Protein AF-A0A060WQ14-F1 (afdb_monomer_lite)

Sequence (185 aa):
MSLADDVEWPWSPVETKALISVWSDEQNILKMEQTCRNKHVYREISERLNDLGVKRTWKQCQNKMKALKWRYRQTRRDPSSSDRTTFPLFSELDEFLAAMPDLTESKETGDEEDGRPLPLSSLRLLVPPLRLVSAALWQVVQRRDTMDYGLVEEFVTTVLEITPDLMSYREKAQLVMGLQAQVRN

pLDDT: mean 75.07, std 16.21, range [31.7, 95.94]

Radius of gyration: 24.18 Å; chains: 1; bounding box: 49×44×69 Å

Organism: Oncorhynchus mykiss (NCBI:txid8022)

InterPro domains:
  IPR029400 TERF1-interacting nuclear factor 2, N-terminal domain [PF14973] (138-183)
  IPR039098 TERF1-interacting nuclear factor 2 [PTHR15512] (113-183)
  IPR044822 Myb/SANT-like DNA-binding domain 4 [PF13837] (9-95)

Foldseek 3Di:
DDDPPPPPDDQDPVLLVLLLVLCLPPVLVVCVVVDPDCLVSLQVSQVSSVVVVNNDHSVRSVVSVVVVLVLLVVCVVDVPDPVVVVCPCNVSCCVRVVPDDDPPPPVDDDDDDDDSDDPVVVVVVVVVVVVVLVVVVVVCVVVLVLCCLVVVLVVLVVVCVVPVPPDDPVVSVVVNVVSVVSNVD

Secondary structure (DSSP, 8-state):
----S---PPPPHHHHHHHHHHHT-HHHHHHHHH-S-THHHHHHHHHHHHHTT----HHHHHHHHHHHHHHHHHHHH-TTSTTGGG-TTHHHHHHHHTTS----------------PPPHHHHHHHHHHHHHHHHHHHHHHHHT-GGGHHHHHHHHHHHHHH-TTSS-HHHHHHHHHHHHHHHT-

Structure (mmCIF, N/CA/C/O backbone):
data_AF-A0A060WQ14-F1
#
_entry.id   AF-A0A060WQ14-F1
#
loop_
_atom_site.group_PDB
_atom_site.id
_atom_site.type_symbol
_atom_site.label_atom_id
_atom_site.label_alt_id
_atom_site.label_comp_id
_atom_site.label_asym_id
_atom_site.label_entity_id
_atom_site.label_seq_id
_atom_site.pdbx_PDB_ins_code
_atom_site.Cartn_x
_atom_site.Cartn_y
_atom_site.Cartn_z
_atom_site.occupancy
_atom_site.B_iso_or_equiv
_atom_site.auth_seq_id
_atom_site.auth_comp_id
_atom_site.auth_asym_id
_atom_site.auth_atom_id
_atom_site.pdbx_PDB_model_num
ATOM 1 N N . MET A 1 1 ? -5.133 24.412 6.969 1.00 31.70 1 MET A N 1
ATOM 2 C CA . MET A 1 1 ? -5.477 24.193 8.388 1.00 31.70 1 MET A CA 1
ATOM 3 C C . MET A 1 1 ? -5.569 22.681 8.598 1.00 31.70 1 MET A C 1
ATOM 5 O O . MET A 1 1 ? -6.646 22.128 8.455 1.00 31.70 1 MET A O 1
ATOM 9 N N . SER A 1 2 ? -4.429 22.004 8.795 1.00 43.41 2 SER A N 1
ATOM 10 C CA . SER A 1 2 ? -4.356 20.569 9.129 1.00 43.41 2 SER A CA 1
ATOM 11 C C . SER A 1 2 ? -3.501 20.445 10.385 1.00 43.41 2 SER A C 1
ATOM 13 O O . SER A 1 2 ? -2.308 20.719 10.343 1.00 43.41 2 SER A O 1
ATOM 15 N N . LEU A 1 3 ? -4.147 20.163 11.513 1.00 40.28 3 LEU A N 1
ATOM 16 C CA . LEU A 1 3 ? -3.540 20.013 12.841 1.00 40.28 3 LEU A CA 1
ATOM 17 C C . LEU A 1 3 ? -4.169 18.795 13.538 1.00 40.28 3 LEU A C 1
ATOM 19 O O . LEU A 1 3 ? -4.542 18.849 14.705 1.00 40.28 3 LEU A O 1
ATOM 23 N N . ALA A 1 4 ? -4.363 17.708 12.790 1.00 41.38 4 ALA A N 1
ATOM 24 C CA . ALA A 1 4 ? -4.978 16.487 13.311 1.00 41.38 4 ALA A CA 1
ATOM 25 C C . ALA A 1 4 ? -4.190 15.209 12.976 1.00 41.38 4 ALA A C 1
ATOM 27 O O . ALA A 1 4 ? -4.732 14.118 13.123 1.00 41.38 4 ALA A O 1
ATOM 28 N N . ASP A 1 5 ? -2.927 15.324 12.553 1.00 44.31 5 ASP A N 1
ATOM 29 C CA . ASP A 1 5 ? -2.125 14.163 12.136 1.00 44.31 5 ASP A CA 1
ATOM 30 C C . ASP A 1 5 ? -1.326 13.487 13.272 1.00 44.31 5 ASP A C 1
ATOM 32 O O . ASP A 1 5 ? -0.762 12.422 13.047 1.00 44.31 5 ASP A O 1
ATOM 36 N N . ASP A 1 6 ? -1.347 14.011 14.506 1.00 42.84 6 ASP A N 1
ATOM 37 C CA . ASP A 1 6 ? -0.524 13.497 15.626 1.00 42.84 6 ASP A CA 1
ATOM 38 C C . ASP A 1 6 ? -1.306 13.124 16.901 1.00 42.84 6 ASP A C 1
ATOM 40 O O . ASP A 1 6 ? -0.742 13.012 17.989 1.00 42.84 6 ASP A O 1
ATOM 44 N N . VAL A 1 7 ? -2.621 12.890 16.809 1.00 46.38 7 VAL A N 1
ATOM 45 C CA . VAL A 1 7 ? -3.336 12.219 17.908 1.00 46.38 7 VAL A CA 1
ATOM 46 C C . VAL A 1 7 ? -3.328 10.721 17.632 1.00 46.38 7 VAL A C 1
ATOM 48 O O . VAL A 1 7 ? -4.141 10.202 16.864 1.00 46.38 7 VAL A O 1
ATOM 51 N N . GLU A 1 8 ? -2.390 10.015 18.262 1.00 50.44 8 GLU A N 1
ATOM 52 C CA . GLU A 1 8 ? -2.306 8.554 18.279 1.00 50.44 8 GLU A CA 1
ATOM 53 C C . GLU A 1 8 ? -3.491 7.981 19.084 1.00 50.44 8 GLU A C 1
ATOM 55 O O . GLU A 1 8 ? -3.375 7.557 20.231 1.00 50.44 8 GLU A O 1
ATOM 60 N N . TRP A 1 9 ? -4.696 8.051 18.507 1.00 61.50 9 TRP A N 1
ATOM 61 C CA . TRP A 1 9 ? -5.916 7.599 19.170 1.00 61.50 9 TRP A CA 1
ATOM 62 C C . TRP A 1 9 ? -5.888 6.072 19.311 1.00 61.50 9 TRP A C 1
ATOM 64 O O . TRP A 1 9 ? -5.747 5.380 18.289 1.00 61.50 9 TRP A O 1
ATOM 74 N N . PRO A 1 10 ? -6.053 5.514 20.525 1.00 82.81 10 PRO A N 1
ATOM 75 C CA . PRO A 1 10 ? -5.997 4.075 20.737 1.00 82.81 10 PRO A CA 1
ATOM 76 C C . PRO A 1 10 ? -7.090 3.374 19.924 1.00 82.81 10 PRO A C 1
ATOM 78 O O . PRO A 1 10 ? -8.214 3.858 19.802 1.00 82.81 10 PRO A O 1
ATOM 81 N N . TRP A 1 11 ? -6.745 2.241 19.315 1.00 87.00 11 TRP A N 1
ATOM 82 C CA . TRP A 1 11 ? -7.698 1.421 18.568 1.00 87.00 11 TRP A CA 1
ATOM 83 C C . TRP A 1 11 ? -8.623 0.696 19.537 1.00 87.00 11 TRP A C 1
ATOM 85 O O . TRP A 1 11 ? -8.162 -0.134 20.325 1.00 87.00 11 TRP A O 1
ATOM 95 N N . SER A 1 12 ? -9.921 0.957 19.444 1.00 89.44 12 SER A N 1
ATOM 96 C CA . SER A 1 12 ? -10.920 0.198 20.189 1.00 89.44 12 SER A CA 1
ATOM 97 C C . SER A 1 12 ? -11.024 -1.249 19.671 1.00 89.44 12 SER A C 1
ATOM 99 O O . SER A 1 12 ? -10.626 -1.545 18.534 1.00 89.44 12 SER A O 1
ATOM 101 N N . PRO A 1 13 ? -11.577 -2.181 20.469 1.00 86.56 13 PRO A N 1
ATOM 102 C CA . PRO A 1 13 ? -11.832 -3.547 20.013 1.00 86.56 13 PRO A CA 1
ATOM 103 C C . PRO A 1 13 ? -12.754 -3.599 18.790 1.00 86.56 13 PRO A C 1
ATOM 105 O O . PRO A 1 13 ? -12.516 -4.392 17.885 1.00 86.56 13 PRO A O 1
ATOM 108 N N . VAL A 1 14 ? -13.757 -2.714 18.732 1.00 89.31 14 VAL A N 1
ATOM 109 C CA . VAL A 1 14 ? -14.710 -2.621 17.614 1.00 89.31 14 VAL A CA 1
ATOM 110 C C . VAL A 1 14 ? -14.005 -2.169 16.335 1.00 89.31 14 VAL A C 1
ATOM 112 O O . VAL A 1 14 ? -14.140 -2.820 15.304 1.00 89.31 14 VAL A O 1
ATOM 115 N N . GLU A 1 15 ? -13.182 -1.118 16.407 1.00 92.00 15 GLU A N 1
ATOM 116 C CA . GLU A 1 15 ? -12.380 -0.668 15.259 1.00 92.00 15 GLU A CA 1
ATOM 117 C C . GLU A 1 15 ? -11.370 -1.732 14.818 1.00 92.00 15 GLU A C 1
ATOM 119 O O . GLU A 1 15 ? -11.163 -1.942 13.626 1.00 92.00 15 GLU A O 1
ATOM 124 N N . THR A 1 16 ? -10.735 -2.419 15.774 1.00 92.00 16 THR A N 1
ATOM 125 C CA . THR A 1 16 ? -9.762 -3.474 15.461 1.00 92.00 16 THR A CA 1
ATOM 126 C C . THR A 1 16 ? -10.446 -4.650 14.768 1.00 92.00 16 THR A C 1
ATOM 128 O O . THR A 1 16 ? -9.904 -5.174 13.800 1.00 92.00 16 THR A O 1
ATOM 131 N N . LYS A 1 17 ? -11.647 -5.032 15.210 1.00 90.75 17 LYS A N 1
ATOM 132 C CA . LYS A 1 17 ? -12.441 -6.082 14.569 1.00 90.75 17 LYS A CA 1
ATOM 133 C C . LYS A 1 17 ? -12.892 -5.683 13.163 1.00 90.75 17 LYS A C 1
ATOM 135 O O . LYS A 1 17 ? -12.779 -6.486 12.244 1.00 90.75 17 LYS A O 1
ATOM 140 N N . ALA A 1 18 ? -13.327 -4.437 12.973 1.00 93.88 18 ALA A N 1
ATOM 141 C CA . ALA A 1 18 ? -13.650 -3.914 11.646 1.00 93.88 18 ALA A CA 1
ATOM 142 C C . ALA A 1 18 ? -12.430 -3.964 10.710 1.00 93.88 18 ALA A C 1
ATOM 144 O O . ALA A 1 18 ? -12.543 -4.424 9.576 1.00 93.88 18 ALA A O 1
ATOM 145 N N . LEU A 1 19 ? -11.245 -3.569 11.197 1.00 94.38 19 LEU A N 1
ATOM 146 C CA . LEU A 1 19 ? -10.001 -3.662 10.427 1.00 94.38 19 LEU A CA 1
ATOM 147 C C . LEU A 1 19 ? -9.681 -5.105 10.039 1.00 94.38 19 LEU A C 1
ATOM 149 O O . LEU A 1 19 ? -9.316 -5.340 8.893 1.00 94.38 19 LEU A O 1
ATOM 153 N N . ILE A 1 20 ? -9.806 -6.053 10.971 1.00 92.50 20 ILE A N 1
ATOM 154 C CA . ILE A 1 20 ? -9.555 -7.471 10.689 1.00 92.50 20 ILE A CA 1
ATOM 155 C C . ILE A 1 20 ? -10.533 -7.980 9.636 1.00 92.50 20 ILE A C 1
ATOM 157 O O . ILE A 1 20 ? -10.083 -8.575 8.671 1.00 92.50 20 ILE A O 1
ATOM 161 N N . SER A 1 21 ? -11.824 -7.666 9.759 1.00 92.38 21 SER A N 1
ATOM 162 C CA . SER A 1 21 ? -12.845 -8.087 8.795 1.00 92.38 21 SER A CA 1
ATOM 163 C C . SER A 1 21 ? -12.603 -7.548 7.383 1.00 92.38 21 SER A C 1
ATOM 165 O O . SER A 1 21 ? -12.824 -8.269 6.416 1.00 92.38 21 SER A O 1
ATOM 167 N N . VAL A 1 22 ? -12.170 -6.289 7.243 1.00 94.38 22 VAL A N 1
ATOM 168 C CA . VAL A 1 22 ? -11.830 -5.716 5.928 1.00 94.38 22 VAL A CA 1
ATOM 169 C C . VAL A 1 22 ? -10.526 -6.316 5.407 1.00 94.38 22 VAL A C 1
ATOM 171 O O . VAL A 1 22 ? -10.396 -6.600 4.220 1.00 94.38 22 VAL A O 1
ATOM 174 N N . TRP A 1 23 ? -9.543 -6.512 6.282 1.00 91.81 23 TRP A N 1
ATOM 175 C CA . TRP A 1 23 ? -8.251 -7.077 5.915 1.00 91.81 23 TRP A CA 1
ATOM 176 C C . TRP A 1 23 ? -8.348 -8.549 5.493 1.00 91.81 23 TRP A C 1
ATOM 178 O O . TRP A 1 23 ? -7.682 -8.939 4.538 1.00 91.81 23 TRP A O 1
ATOM 188 N N . SER A 1 24 ? -9.188 -9.345 6.153 1.00 88.38 24 SER A N 1
ATOM 189 C CA . SER A 1 24 ? -9.391 -10.764 5.854 1.00 88.38 24 SER A CA 1
ATOM 190 C C . SER A 1 24 ? -10.163 -11.017 4.553 1.00 88.38 24 SER A C 1
ATOM 192 O O . SER A 1 24 ? -10.366 -12.171 4.193 1.00 88.38 24 SER A O 1
ATOM 194 N N . ASP A 1 25 ? -10.615 -9.970 3.853 1.00 88.44 25 ASP A N 1
ATOM 195 C CA . ASP A 1 25 ? -11.200 -10.090 2.515 1.00 88.44 25 ASP A CA 1
ATOM 196 C C . ASP A 1 25 ? -10.163 -10.676 1.542 1.00 88.44 25 ASP A C 1
ATOM 198 O O . ASP A 1 25 ? -9.060 -10.139 1.386 1.00 88.44 25 ASP A O 1
ATOM 202 N N . GLU A 1 26 ? -10.530 -11.765 0.865 1.00 79.75 26 GLU A N 1
ATOM 203 C CA . GLU A 1 26 ? -9.687 -12.484 -0.092 1.00 79.75 26 GLU A CA 1
ATOM 204 C C . GLU A 1 26 ? -9.112 -11.552 -1.167 1.00 79.75 26 GLU A C 1
ATOM 206 O O . GLU A 1 26 ? -7.944 -11.673 -1.528 1.00 79.75 26 GLU A O 1
ATOM 211 N N . GLN A 1 27 ? -9.873 -10.549 -1.619 1.00 81.56 27 GLN A N 1
ATOM 212 C CA . GLN A 1 27 ? -9.385 -9.572 -2.594 1.00 81.56 27 GLN A CA 1
ATOM 213 C C . GLN A 1 27 ? -8.245 -8.722 -2.032 1.00 81.56 27 GLN A C 1
ATOM 215 O O . GLN A 1 27 ? -7.292 -8.412 -2.745 1.00 81.56 27 GLN A O 1
ATOM 220 N N . ASN A 1 28 ? -8.313 -8.352 -0.753 1.00 83.94 28 ASN A N 1
ATOM 221 C CA . ASN A 1 28 ? -7.249 -7.595 -0.103 1.00 83.94 28 ASN A CA 1
ATOM 222 C C . ASN A 1 28 ? -6.023 -8.477 0.135 1.00 83.94 28 ASN A C 1
ATOM 224 O O . ASN A 1 28 ? -4.910 -8.031 -0.136 1.00 83.94 28 ASN A O 1
ATOM 228 N N . ILE A 1 29 ? -6.211 -9.727 0.568 1.00 80.81 29 ILE A N 1
ATOM 229 C CA . ILE A 1 29 ? -5.117 -10.693 0.741 1.00 80.81 29 ILE A CA 1
ATOM 230 C C . ILE A 1 29 ? -4.408 -10.937 -0.599 1.00 80.81 29 ILE A C 1
ATOM 232 O O . ILE A 1 29 ? -3.208 -10.678 -0.699 1.00 80.81 29 ILE A O 1
ATOM 236 N N . LEU A 1 30 ? -5.147 -11.308 -1.650 1.00 76.56 30 LEU A N 1
ATOM 237 C CA . LEU A 1 30 ? -4.604 -11.567 -2.987 1.00 76.56 30 LEU A CA 1
ATOM 238 C C . LEU A 1 30 ? -3.883 -10.345 -3.559 1.00 76.56 30 LEU A C 1
ATOM 240 O O . LEU A 1 30 ? -2.747 -10.464 -4.017 1.00 76.56 30 LEU A O 1
ATOM 244 N N . LYS A 1 31 ? -4.486 -9.148 -3.490 1.00 76.69 31 LYS A N 1
ATOM 245 C CA . LYS A 1 31 ? -3.823 -7.910 -3.936 1.00 76.69 31 LYS A CA 1
ATOM 246 C C . LYS A 1 31 ? -2.523 -7.680 -3.171 1.00 76.69 31 LYS A C 1
ATOM 248 O O . LYS A 1 31 ? -1.525 -7.309 -3.781 1.00 76.69 31 LYS A O 1
ATOM 253 N N . MET A 1 32 ? -2.512 -7.904 -1.854 1.00 79.56 32 MET A N 1
ATOM 254 C CA . MET A 1 32 ? -1.324 -7.727 -1.011 1.00 79.56 32 MET A CA 1
ATOM 255 C C . MET A 1 32 ? -0.218 -8.750 -1.279 1.00 79.56 32 MET A C 1
ATOM 257 O O . MET A 1 32 ? 0.943 -8.411 -1.046 1.00 79.56 32 MET A O 1
ATOM 261 N N . GLU A 1 33 ? -0.560 -9.958 -1.729 1.00 71.19 33 GLU A N 1
ATOM 262 C CA . GLU A 1 33 ? 0.389 -11.004 -2.133 1.00 71.19 33 GLU A CA 1
ATOM 263 C C . GLU A 1 33 ? 0.945 -10.769 -3.540 1.00 71.19 33 GLU A C 1
ATOM 265 O O . GLU A 1 33 ? 2.143 -10.916 -3.774 1.00 71.19 33 GLU A O 1
ATOM 270 N N . GLN A 1 34 ? 0.084 -10.369 -4.475 1.00 61.81 34 GLN A N 1
ATOM 271 C CA . GLN A 1 34 ? 0.441 -10.163 -5.879 1.00 61.81 34 GLN A CA 1
ATOM 272 C C . GLN A 1 34 ? 1.208 -8.858 -6.110 1.00 61.81 34 GLN A C 1
ATOM 274 O O . GLN A 1 34 ? 1.860 -8.696 -7.144 1.00 61.81 34 GLN A O 1
ATOM 279 N N . THR A 1 35 ? 1.145 -7.912 -5.167 1.00 55.28 35 THR A N 1
ATOM 280 C CA . THR A 1 35 ? 1.805 -6.616 -5.302 1.00 55.28 35 THR A CA 1
ATOM 281 C C . THR A 1 35 ? 3.023 -6.463 -4.404 1.00 55.28 35 THR A C 1
ATOM 283 O O . THR A 1 35 ? 3.016 -6.701 -3.197 1.00 55.28 35 THR A O 1
ATOM 286 N N . CYS A 1 36 ? 4.082 -5.919 -4.993 1.00 54.75 36 CYS A N 1
ATOM 287 C CA . CYS A 1 36 ? 5.185 -5.359 -4.243 1.00 54.75 36 CYS A CA 1
ATOM 288 C C . CYS A 1 36 ? 4.925 -3.890 -3.862 1.00 54.75 36 CYS A C 1
ATOM 290 O O . CYS A 1 36 ? 5.860 -3.218 -3.482 1.00 54.75 36 CYS A O 1
ATOM 292 N N . ARG A 1 37 ? 3.717 -3.306 -3.900 1.00 67.50 37 ARG A N 1
ATOM 293 C CA . ARG A 1 37 ? 3.469 -1.936 -3.364 1.00 67.50 37 ARG A CA 1
ATOM 294 C C . ARG A 1 37 ? 2.075 -1.811 -2.765 1.00 67.50 37 ARG A C 1
ATOM 296 O O . ARG A 1 37 ? 1.146 -1.344 -3.410 1.00 67.50 37 ARG A O 1
ATOM 303 N N . ASN A 1 38 ? 1.936 -2.152 -1.486 1.00 77.31 38 ASN A N 1
ATOM 304 C CA . ASN A 1 38 ? 0.623 -2.331 -0.855 1.00 77.31 38 ASN A CA 1
ATOM 305 C C . ASN A 1 38 ? -0.035 -1.001 -0.428 1.00 77.31 38 ASN A C 1
ATOM 307 O O . ASN A 1 38 ? -1.102 -1.027 0.173 1.00 77.31 38 ASN A O 1
ATOM 311 N N . LYS A 1 39 ? 0.562 0.165 -0.744 1.00 83.94 39 LYS A N 1
ATOM 312 C CA . LYS A 1 39 ? 0.026 1.505 -0.410 1.00 83.94 39 LYS A CA 1
ATOM 313 C C . LYS A 1 39 ? -1.407 1.690 -0.911 1.00 83.94 39 LYS A C 1
ATOM 315 O O . LYS A 1 39 ? -2.252 2.164 -0.160 1.00 83.94 39 LYS A O 1
ATOM 320 N N . HIS A 1 40 ? -1.682 1.279 -2.148 1.00 83.69 40 HIS A N 1
ATOM 321 C CA . HIS A 1 40 ? -3.027 1.345 -2.721 1.00 83.69 40 HIS A CA 1
ATOM 322 C C . HIS A 1 40 ? -4.012 0.425 -1.984 1.00 83.69 40 HIS A C 1
ATOM 324 O O . HIS A 1 40 ? -5.124 0.851 -1.699 1.00 83.69 40 HIS A O 1
ATOM 330 N N . VAL A 1 41 ? -3.584 -0.776 -1.574 1.00 87.69 41 VAL A N 1
ATOM 331 C CA . VAL A 1 41 ? -4.429 -1.690 -0.789 1.00 87.69 41 VAL A CA 1
ATOM 332 C C . VAL A 1 41 ? -4.731 -1.115 0.595 1.00 87.69 41 VAL A C 1
ATOM 334 O O . VAL A 1 41 ? -5.869 -1.149 1.040 1.00 87.69 41 VAL A O 1
ATOM 337 N N . TYR A 1 42 ? -3.750 -0.506 1.270 1.00 89.69 42 TYR A N 1
ATOM 338 C CA . TYR A 1 42 ? -3.998 0.170 2.550 1.00 89.69 42 TYR A CA 1
ATOM 339 C C . TYR A 1 42 ? -4.941 1.369 2.412 1.00 89.69 42 TYR A C 1
ATOM 341 O O . TYR A 1 42 ? -5.688 1.663 3.345 1.00 89.69 42 TYR A O 1
ATOM 349 N N . ARG A 1 43 ? -4.905 2.067 1.270 1.00 91.62 43 ARG A N 1
ATOM 350 C CA . ARG A 1 43 ? -5.847 3.147 0.961 1.00 91.62 43 ARG A CA 1
ATOM 351 C C . ARG A 1 43 ? -7.261 2.602 0.784 1.00 91.62 43 ARG A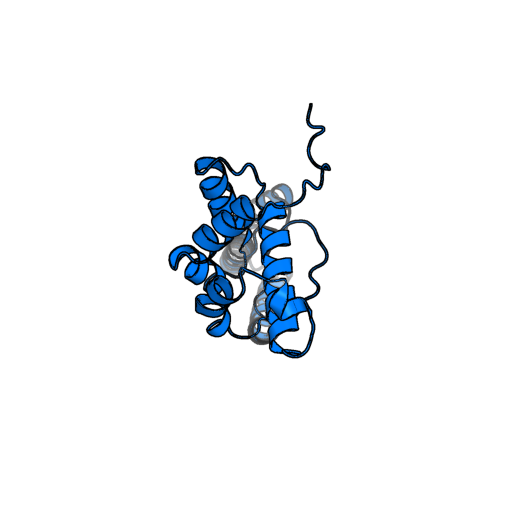 C 1
ATOM 353 O O . ARG A 1 43 ? -8.158 3.098 1.449 1.00 91.62 43 ARG A O 1
ATOM 360 N N . GLU A 1 44 ? -7.427 1.540 0.002 1.00 92.56 44 GLU A N 1
ATOM 361 C CA . GLU A 1 44 ? -8.722 0.873 -0.182 1.00 92.56 44 GLU A CA 1
ATOM 362 C C . GLU A 1 44 ? -9.284 0.346 1.152 1.00 92.56 44 GLU A C 1
ATOM 364 O O . GLU A 1 44 ? -10.455 0.546 1.462 1.00 92.56 44 GLU A O 1
ATOM 369 N N . ILE A 1 45 ? -8.440 -0.257 1.999 1.00 93.88 45 ILE A N 1
ATOM 370 C CA . ILE A 1 45 ? -8.826 -0.698 3.351 1.00 93.88 45 ILE A CA 1
ATOM 371 C C . ILE A 1 45 ? -9.289 0.490 4.209 1.00 93.88 45 ILE A C 1
ATOM 373 O O . ILE A 1 45 ? -10.297 0.393 4.905 1.00 93.88 45 ILE A O 1
ATOM 377 N N . SER A 1 46 ? -8.560 1.607 4.170 1.00 95.56 46 SER A N 1
ATOM 378 C CA . SER A 1 46 ? -8.894 2.832 4.908 1.00 95.56 46 SER A CA 1
ATOM 379 C C . SER A 1 46 ? -10.217 3.446 4.442 1.00 95.56 46 SER A C 1
ATOM 381 O O . SER A 1 46 ? -11.024 3.849 5.275 1.00 95.56 46 SER A O 1
ATOM 383 N N . GLU A 1 47 ? -10.473 3.466 3.134 1.00 95.25 47 GLU A N 1
ATOM 384 C CA . GLU A 1 47 ? -11.737 3.933 2.554 1.00 95.25 47 GLU A CA 1
ATOM 385 C C . GLU A 1 47 ? -12.912 3.063 3.013 1.00 95.25 47 GLU A C 1
ATOM 387 O O . GLU A 1 47 ? -13.875 3.586 3.571 1.00 95.25 47 GLU A O 1
ATOM 392 N N . ARG A 1 48 ? -12.785 1.734 2.924 1.00 95.94 48 ARG A N 1
ATOM 393 C CA . ARG A 1 48 ? -13.818 0.806 3.414 1.00 95.94 48 ARG A CA 1
ATOM 394 C C . ARG A 1 48 ? -14.067 0.934 4.918 1.00 95.94 48 ARG A C 1
ATOM 396 O O . ARG A 1 48 ? -15.197 0.797 5.374 1.00 95.94 48 ARG A O 1
ATOM 403 N N . LEU A 1 49 ? -13.029 1.202 5.712 1.00 95.12 49 LEU A N 1
ATOM 404 C CA . LEU A 1 49 ? -13.192 1.463 7.144 1.00 95.12 49 LEU A CA 1
ATOM 405 C C . LEU A 1 49 ? -13.943 2.767 7.415 1.00 95.12 49 LEU A C 1
ATOM 407 O O . LEU A 1 49 ? -14.780 2.800 8.319 1.00 95.12 49 LEU A O 1
ATOM 411 N N . ASN A 1 50 ? -13.696 3.811 6.621 1.00 94.00 50 ASN A N 1
ATOM 412 C CA . ASN A 1 50 ? -14.430 5.068 6.736 1.00 94.00 50 ASN A CA 1
ATOM 413 C C . ASN A 1 50 ? -15.928 4.871 6.462 1.00 94.00 50 ASN A C 1
ATOM 415 O O . ASN A 1 50 ? -16.739 5.441 7.195 1.00 94.00 50 ASN A O 1
ATOM 419 N N . ASP A 1 51 ? -16.292 4.030 5.488 1.00 94.19 51 ASP A N 1
ATOM 420 C CA . ASP A 1 51 ? -17.692 3.687 5.187 1.00 94.19 51 ASP A CA 1
ATOM 421 C C . ASP A 1 51 ? -18.384 2.966 6.357 1.00 94.19 51 ASP A C 1
ATOM 423 O O . ASP A 1 51 ? -19.580 3.137 6.590 1.00 94.19 51 ASP A O 1
ATOM 427 N N . LEU A 1 52 ? -17.617 2.217 7.156 1.00 92.25 52 LEU A N 1
ATOM 428 C CA . LEU A 1 52 ? -18.071 1.580 8.398 1.00 92.25 52 LEU A CA 1
ATOM 429 C C . LEU A 1 52 ? -18.053 2.532 9.612 1.00 92.25 52 LEU A C 1
ATOM 431 O O . LEU A 1 52 ? -18.305 2.108 10.740 1.00 92.25 52 LEU A O 1
ATOM 435 N N . GLY A 1 53 ? -17.739 3.815 9.409 1.00 92.56 53 GLY A N 1
ATOM 436 C CA . GLY A 1 53 ? -17.655 4.834 10.459 1.00 92.56 53 GLY A CA 1
ATOM 437 C C . GLY A 1 53 ? -16.327 4.862 11.226 1.00 92.56 53 GLY A C 1
ATOM 438 O O . GLY A 1 53 ? -16.175 5.657 12.156 1.00 92.56 53 GLY A O 1
ATOM 439 N N . VAL A 1 54 ? -15.348 4.039 10.840 1.00 93.25 54 VAL A N 1
ATOM 440 C CA . VAL A 1 54 ? -14.018 3.968 11.460 1.00 93.25 54 VAL A CA 1
ATOM 441 C C . VAL A 1 54 ? -13.062 4.908 10.727 1.00 93.25 54 VAL A C 1
ATOM 443 O O . VAL A 1 54 ? -12.462 4.555 9.716 1.00 93.25 54 VAL A O 1
ATOM 446 N N . LYS A 1 55 ? -12.902 6.124 11.259 1.00 92.44 55 LYS A N 1
ATOM 447 C CA . LYS A 1 55 ? -12.088 7.187 10.645 1.00 92.44 55 LYS A CA 1
ATOM 448 C C . LYS A 1 55 ? -10.592 6.976 10.866 1.00 92.44 55 LYS A C 1
ATOM 450 O O . LYS A 1 55 ? -10.013 7.559 11.782 1.00 92.44 55 LYS A O 1
ATOM 455 N N . ARG A 1 56 ? -9.963 6.135 10.043 1.00 91.00 56 ARG A N 1
ATOM 456 C CA . ARG A 1 56 ? -8.531 5.803 10.143 1.00 91.00 56 ARG A CA 1
ATOM 457 C C . ARG A 1 56 ? -7.837 5.975 8.806 1.00 91.00 56 ARG A C 1
ATOM 459 O O . ARG A 1 56 ? -8.338 5.518 7.786 1.00 91.00 56 ARG A O 1
ATOM 466 N N . THR A 1 57 ? -6.661 6.599 8.810 1.00 92.19 57 THR A N 1
ATOM 467 C CA . THR A 1 57 ? -5.851 6.769 7.595 1.00 92.19 57 THR A CA 1
ATOM 468 C C . THR A 1 57 ? -5.197 5.452 7.179 1.00 92.19 57 THR A C 1
ATOM 470 O O . THR A 1 57 ? -4.995 4.545 7.992 1.00 92.19 57 THR A O 1
ATOM 473 N N . TRP A 1 58 ? -4.792 5.346 5.913 1.00 90.88 58 TRP A N 1
ATOM 474 C CA . TRP A 1 58 ? -4.087 4.166 5.404 1.00 90.88 58 TRP A CA 1
ATOM 475 C C . TRP A 1 58 ? -2.798 3.853 6.191 1.00 90.88 58 TRP A C 1
ATOM 477 O O . TRP A 1 58 ? -2.503 2.682 6.430 1.00 90.88 58 TRP A O 1
ATOM 487 N N . LYS A 1 59 ? -2.063 4.877 6.661 1.00 88.38 59 LYS A N 1
ATOM 488 C CA . LYS A 1 59 ? -0.834 4.723 7.469 1.00 88.38 59 LYS A CA 1
ATOM 489 C C . LYS A 1 59 ? -1.157 4.179 8.865 1.00 88.38 59 LYS A C 1
ATOM 491 O O . LYS A 1 59 ? -0.485 3.266 9.343 1.00 88.38 59 LYS A O 1
ATOM 496 N N . GLN A 1 60 ? -2.240 4.658 9.484 1.00 89.75 60 GLN A N 1
ATOM 497 C CA . GLN A 1 60 ? -2.738 4.111 10.751 1.00 89.75 60 GLN A CA 1
ATOM 498 C C . GLN A 1 60 ? -3.165 2.643 10.603 1.00 89.75 60 GLN A C 1
ATOM 500 O O . GLN A 1 60 ? -2.805 1.816 11.443 1.00 89.75 60 GLN A O 1
ATOM 505 N N . CYS A 1 61 ? -3.877 2.304 9.522 1.00 90.44 61 CYS A N 1
ATOM 506 C CA . CYS A 1 61 ? -4.284 0.928 9.224 1.00 90.44 61 CYS A CA 1
ATOM 507 C C . CYS A 1 61 ? -3.063 0.020 9.040 1.00 90.44 61 CYS A C 1
ATOM 509 O O . CYS A 1 61 ? -2.952 -1.010 9.701 1.00 90.44 61 CYS A O 1
ATOM 511 N N . GLN A 1 62 ? -2.096 0.439 8.218 1.00 89.44 62 GLN A N 1
ATOM 512 C CA . GLN A 1 62 ? -0.851 -0.293 7.992 1.00 89.44 62 GLN A CA 1
ATOM 513 C C . GLN A 1 62 ? -0.099 -0.566 9.302 1.00 89.44 62 GLN A C 1
ATOM 515 O O . GLN A 1 62 ? 0.299 -1.706 9.557 1.00 89.44 62 GLN A O 1
ATOM 520 N N . ASN A 1 63 ? 0.086 0.456 10.143 1.00 87.62 63 ASN A N 1
ATOM 521 C CA . ASN A 1 63 ? 0.776 0.318 11.426 1.00 87.62 63 ASN A CA 1
ATOM 522 C C . ASN A 1 63 ? 0.049 -0.662 12.351 1.00 87.62 63 ASN A C 1
ATOM 524 O O . ASN A 1 63 ? 0.677 -1.548 12.935 1.00 87.62 63 ASN A O 1
ATOM 528 N N . LYS A 1 64 ? -1.284 -0.573 12.426 1.00 91.38 64 LYS A N 1
ATOM 529 C CA . LYS A 1 64 ? -2.093 -1.494 13.226 1.00 91.38 64 LYS A CA 1
ATOM 530 C C . LYS A 1 64 ? -1.997 -2.931 12.717 1.00 91.38 64 LYS A C 1
ATOM 532 O O . LYS A 1 64 ? -1.794 -3.835 13.522 1.00 91.38 64 LYS A O 1
ATOM 537 N N . MET A 1 65 ? -2.069 -3.155 11.406 1.00 90.38 65 MET A N 1
ATOM 538 C CA . MET A 1 65 ? -1.911 -4.486 10.804 1.00 90.38 65 MET A CA 1
ATOM 539 C C . MET A 1 65 ? -0.522 -5.071 11.088 1.00 90.38 65 MET A C 1
ATOM 541 O O . MET A 1 65 ? -0.412 -6.240 11.451 1.00 90.38 65 MET A O 1
ATOM 545 N N . LYS A 1 66 ? 0.547 -4.265 10.983 1.00 86.00 66 LYS A N 1
ATOM 546 C CA . LYS A 1 66 ? 1.913 -4.681 11.356 1.00 86.00 66 LYS A CA 1
ATOM 547 C C . LYS A 1 66 ? 1.983 -5.100 12.828 1.00 86.00 66 LYS A C 1
ATOM 549 O O . LYS A 1 66 ? 2.510 -6.171 13.127 1.00 86.00 66 LYS A O 1
ATOM 554 N N . ALA A 1 67 ? 1.400 -4.305 13.726 1.00 85.31 67 ALA A N 1
ATOM 555 C CA . ALA A 1 67 ? 1.339 -4.621 15.151 1.00 85.31 67 ALA A CA 1
ATOM 556 C C . ALA A 1 67 ? 0.545 -5.912 15.431 1.00 85.31 67 ALA A C 1
ATOM 558 O O . ALA A 1 67 ? 0.986 -6.737 16.230 1.00 85.31 67 ALA A O 1
ATOM 559 N N . LEU A 1 68 ? -0.584 -6.130 14.742 1.00 87.56 68 LEU A N 1
ATOM 560 C CA . LEU A 1 68 ? -1.384 -7.356 14.856 1.00 87.56 68 LEU A CA 1
ATOM 561 C C . LEU A 1 68 ? -0.608 -8.590 14.377 1.00 87.56 68 LEU A C 1
ATOM 563 O O . LEU A 1 68 ? -0.570 -9.587 15.095 1.00 87.56 68 LEU A O 1
ATOM 567 N N . LYS A 1 69 ? 0.075 -8.513 13.224 1.00 86.31 69 LYS A N 1
ATOM 568 C CA . LYS A 1 69 ? 0.956 -9.590 12.730 1.00 86.31 69 LYS A CA 1
ATOM 569 C C . LYS A 1 69 ? 2.067 -9.914 13.723 1.00 86.31 69 LYS A C 1
ATOM 571 O O . LYS A 1 69 ? 2.362 -11.082 13.962 1.00 86.31 69 LYS A O 1
ATOM 576 N N . TRP A 1 70 ? 2.707 -8.888 14.284 1.00 83.44 70 TRP A N 1
ATOM 577 C CA . TRP A 1 70 ? 3.774 -9.069 15.265 1.00 83.44 70 TRP A CA 1
ATOM 578 C C . TRP A 1 70 ? 3.258 -9.753 16.534 1.00 83.44 70 TRP A C 1
ATOM 580 O O . TRP A 1 70 ? 3.810 -10.779 16.931 1.00 83.44 70 TRP A O 1
ATOM 590 N N . ARG A 1 71 ? 2.147 -9.264 17.101 1.00 82.69 71 ARG A N 1
ATOM 591 C CA . ARG A 1 71 ? 1.531 -9.845 18.301 1.00 82.69 71 ARG A CA 1
ATOM 592 C C . ARG A 1 71 ? 1.094 -11.291 18.069 1.00 82.69 71 ARG A C 1
ATOM 594 O O . ARG A 1 71 ? 1.438 -12.154 18.865 1.00 82.69 71 ARG A O 1
ATOM 601 N N . TYR A 1 72 ? 0.434 -11.577 16.945 1.00 84.06 72 TYR A N 1
ATOM 602 C CA . TYR A 1 72 ? 0.065 -12.939 16.546 1.00 84.06 72 TYR A CA 1
ATOM 603 C C . TYR A 1 72 ? 1.283 -13.879 16.488 1.00 84.06 72 TYR A C 1
ATOM 605 O O . TYR A 1 72 ? 1.256 -14.966 17.068 1.00 84.06 72 TYR A O 1
ATOM 613 N N . ARG A 1 73 ? 2.388 -13.443 15.860 1.00 82.88 73 ARG A N 1
ATOM 614 C CA . ARG A 1 73 ? 3.635 -14.227 15.793 1.00 82.88 73 ARG A CA 1
ATOM 615 C C . ARG A 1 73 ? 4.256 -14.451 17.169 1.00 82.88 73 ARG A C 1
ATOM 617 O O . ARG A 1 73 ? 4.699 -15.561 17.451 1.00 82.88 73 ARG A O 1
ATOM 624 N N . GLN A 1 74 ? 4.271 -13.436 18.028 1.00 79.88 74 GLN A N 1
ATOM 625 C CA . GLN A 1 74 ? 4.773 -13.564 19.396 1.00 79.88 74 GLN A CA 1
ATOM 626 C C . GLN A 1 74 ? 3.960 -14.599 20.188 1.00 79.88 74 GLN A C 1
ATOM 628 O O . GLN A 1 74 ? 4.538 -15.507 20.779 1.00 7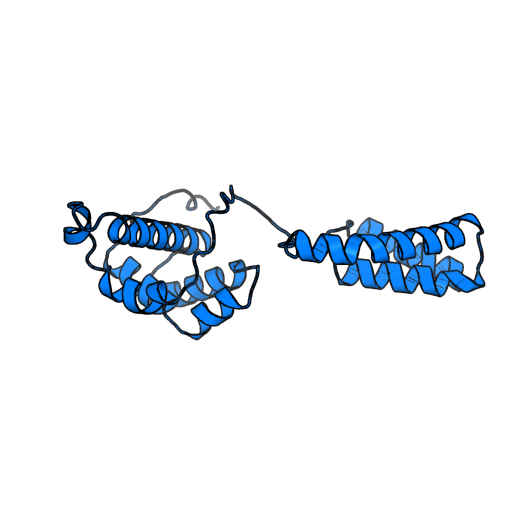9.88 74 GLN A O 1
ATOM 633 N N . THR A 1 75 ? 2.629 -14.528 20.113 1.00 80.12 75 THR A N 1
ATOM 634 C CA . THR A 1 75 ? 1.714 -15.489 20.745 1.00 80.12 75 THR A CA 1
ATOM 635 C C . THR A 1 75 ? 1.878 -16.914 20.197 1.00 80.12 75 THR A C 1
ATOM 637 O O . THR A 1 75 ? 1.719 -17.877 20.943 1.00 80.12 75 THR A O 1
ATOM 640 N N . ARG A 1 76 ? 2.220 -17.081 18.908 1.00 80.38 76 ARG A N 1
ATOM 641 C CA . ARG A 1 76 ? 2.535 -18.401 18.326 1.00 80.38 76 ARG A CA 1
ATOM 642 C C . ARG A 1 76 ? 3.883 -18.967 18.773 1.00 80.38 76 ARG A C 1
ATOM 644 O O . ARG A 1 76 ? 4.009 -20.185 18.844 1.00 80.38 76 ARG A O 1
ATOM 651 N N . ARG A 1 77 ? 4.881 -18.117 19.037 1.00 80.38 77 ARG A N 1
ATOM 652 C CA . ARG A 1 77 ? 6.224 -18.535 19.481 1.00 80.38 77 ARG A CA 1
ATOM 653 C C . ARG A 1 77 ? 6.252 -18.945 20.950 1.00 80.38 77 ARG A C 1
ATOM 655 O O . ARG A 1 77 ? 6.930 -19.909 21.283 1.00 80.38 77 ARG A O 1
ATOM 662 N N . ASP A 1 78 ? 5.512 -18.237 21.797 1.00 77.69 78 ASP A N 1
ATOM 663 C CA . ASP A 1 78 ? 5.386 -18.553 23.219 1.00 77.69 78 ASP A CA 1
ATOM 664 C C . ASP A 1 78 ? 3.906 -18.631 23.632 1.00 77.69 78 ASP A C 1
ATOM 666 O O . ASP A 1 78 ? 3.313 -17.638 24.068 1.00 77.69 78 ASP A O 1
ATOM 670 N N . PRO A 1 79 ? 3.286 -19.819 23.510 1.00 67.44 79 PRO A N 1
ATOM 671 C CA . PRO A 1 79 ? 1.909 -20.046 23.936 1.00 67.44 79 PRO A CA 1
ATOM 672 C C . PRO A 1 79 ? 1.720 -19.987 25.459 1.00 67.44 79 PRO A C 1
ATOM 674 O O . PRO A 1 79 ? 0.577 -19.973 25.915 1.00 67.44 79 PRO A O 1
ATOM 677 N N . SER A 1 80 ? 2.806 -20.011 26.241 1.00 64.81 80 SER A N 1
ATOM 678 C CA . SER A 1 80 ? 2.773 -19.985 27.707 1.00 64.81 80 SER A CA 1
ATOM 679 C C . SER A 1 80 ? 2.790 -18.561 28.268 1.00 64.81 80 SER A C 1
ATOM 681 O O . SER A 1 80 ? 2.549 -18.378 29.463 1.00 64.81 80 SER A O 1
ATOM 683 N N . SER A 1 81 ? 3.053 -17.555 27.428 1.00 61.72 81 SER A N 1
ATOM 684 C CA . SER A 1 81 ? 2.902 -16.149 27.788 1.00 61.72 81 SER A CA 1
ATOM 685 C C . SER A 1 81 ? 1.438 -15.832 28.134 1.00 61.72 81 SER A C 1
ATOM 687 O O . SER A 1 81 ? 0.513 -16.142 27.377 1.00 61.72 81 SER A O 1
ATOM 689 N N . SER A 1 82 ? 1.236 -15.125 29.253 1.00 56.75 82 SER A N 1
ATOM 690 C CA . SER A 1 82 ? -0.042 -14.538 29.707 1.00 56.75 82 SER A CA 1
ATOM 691 C C . SER A 1 82 ? -0.750 -13.674 28.634 1.00 56.75 82 SER A C 1
ATOM 693 O O . SER A 1 82 ? -1.936 -13.353 28.741 1.00 56.75 82 SER A O 1
ATOM 695 N N . ASP A 1 83 ? -0.051 -13.328 27.547 1.00 55.59 83 ASP A N 1
ATOM 696 C CA . ASP A 1 83 ? -0.599 -12.606 26.401 1.00 55.59 83 ASP A CA 1
ATOM 697 C C . ASP A 1 83 ? -1.656 -13.384 25.605 1.00 55.59 83 ASP A C 1
ATOM 699 O O . ASP A 1 83 ? -2.521 -12.741 25.000 1.00 55.59 83 ASP A O 1
ATOM 703 N N . ARG A 1 84 ? -1.642 -14.732 25.615 1.00 52.62 84 ARG A N 1
ATOM 704 C CA . ARG A 1 84 ? -2.676 -15.550 24.940 1.00 52.62 84 ARG A CA 1
ATOM 705 C C . ARG A 1 84 ? -4.074 -15.241 25.471 1.00 52.62 84 ARG A C 1
ATOM 707 O O . ARG A 1 84 ? -5.012 -15.094 24.695 1.00 52.62 84 ARG A O 1
ATOM 714 N N . THR A 1 85 ? -4.191 -15.078 26.785 1.00 54.00 85 THR A N 1
ATOM 715 C CA . THR A 1 85 ? -5.447 -14.785 27.491 1.00 54.00 85 THR A CA 1
ATOM 716 C C . THR A 1 85 ? -5.928 -13.347 27.261 1.00 54.00 85 THR A C 1
ATOM 718 O O . THR A 1 85 ? -7.091 -13.038 27.498 1.00 54.00 85 THR A O 1
ATOM 721 N N . THR A 1 86 ? -5.051 -12.467 26.761 1.00 60.03 86 THR A N 1
ATOM 722 C CA . THR A 1 86 ? -5.313 -11.028 26.569 1.00 60.03 86 THR A CA 1
ATOM 723 C C . THR A 1 86 ? -5.534 -10.656 25.096 1.00 60.03 86 THR A C 1
ATOM 725 O O . THR A 1 86 ? -5.816 -9.499 24.786 1.00 60.03 86 THR A O 1
ATOM 728 N N . PHE A 1 87 ? -5.419 -11.602 24.154 1.00 69.56 87 PHE A N 1
ATOM 729 C CA . PHE A 1 87 ? -5.578 -11.335 22.721 1.00 69.56 87 PHE A CA 1
ATOM 730 C C . PHE A 1 87 ? -6.874 -11.947 22.152 1.00 69.56 87 PHE A C 1
ATOM 732 O O . PHE A 1 87 ? -6.832 -12.986 21.493 1.00 69.56 87 PHE A O 1
ATOM 739 N N . PRO A 1 88 ? -8.040 -11.301 22.363 1.00 73.75 88 PRO A N 1
ATOM 740 C CA . PRO A 1 88 ? -9.359 -11.848 22.019 1.00 73.75 88 PRO A CA 1
ATOM 741 C C . PRO A 1 88 ? -9.607 -12.032 20.513 1.00 73.75 88 PRO A C 1
ATOM 743 O O . PRO A 1 88 ? -10.610 -12.620 20.131 1.00 73.75 88 PRO A O 1
ATOM 746 N N . LEU A 1 89 ? -8.704 -11.541 19.659 1.00 77.31 89 LEU A N 1
ATOM 747 C CA . LEU A 1 89 ? -8.806 -11.595 18.196 1.00 77.31 89 LEU A CA 1
ATOM 748 C C . LEU A 1 89 ? -7.862 -12.642 17.580 1.00 77.31 89 LEU A C 1
ATOM 750 O O . LEU A 1 89 ? -7.671 -12.661 16.368 1.00 77.31 89 LEU A O 1
ATOM 754 N N . PHE A 1 90 ? -7.244 -13.501 18.402 1.00 78.50 90 PHE A N 1
ATOM 755 C CA . PHE A 1 90 ? -6.287 -14.503 17.930 1.00 78.50 90 PHE A CA 1
ATOM 756 C C . PHE A 1 90 ? -6.898 -15.446 16.889 1.00 78.50 90 PHE A C 1
ATOM 758 O O . PHE A 1 90 ? -6.289 -15.639 15.848 1.00 78.50 90 PHE A O 1
ATOM 765 N N . SER A 1 91 ? -8.094 -15.989 17.138 1.00 79.06 91 SER A N 1
ATOM 766 C CA . SER A 1 91 ? -8.735 -16.953 16.232 1.00 79.06 91 SER A CA 1
ATOM 767 C C . SER A 1 91 ? -9.083 -16.344 14.871 1.00 79.06 91 SER A C 1
ATOM 769 O O . SER A 1 91 ? -8.821 -16.967 13.851 1.00 79.06 91 SER A O 1
ATOM 771 N N . GLU A 1 92 ? -9.604 -15.110 14.858 1.00 82.19 92 GLU A N 1
ATOM 772 C CA . GLU A 1 92 ? -9.919 -14.376 13.620 1.00 82.19 92 GLU A CA 1
ATOM 773 C C . GLU A 1 92 ? -8.649 -14.118 12.792 1.00 82.19 92 GLU A C 1
ATOM 775 O O . GLU A 1 92 ? -8.682 -14.148 11.570 1.00 82.19 92 GLU A O 1
ATOM 780 N N . LEU A 1 93 ? -7.511 -13.889 13.454 1.00 83.00 93 LEU A N 1
ATOM 781 C CA . LEU A 1 93 ? -6.221 -13.702 12.792 1.00 83.00 93 LEU A CA 1
ATOM 782 C C . LEU A 1 93 ? -5.586 -15.019 12.342 1.00 83.00 93 LEU A C 1
ATOM 784 O O . LEU A 1 93 ? -4.964 -15.054 11.286 1.00 83.00 93 LEU A O 1
ATOM 788 N N . ASP A 1 94 ? -5.714 -16.086 13.129 1.00 81.19 94 ASP A N 1
ATOM 789 C CA . ASP A 1 94 ? -5.122 -17.392 12.833 1.00 81.19 94 ASP A CA 1
ATOM 790 C C . ASP A 1 94 ? -5.689 -17.990 11.542 1.00 81.19 94 ASP A C 1
ATOM 792 O O . ASP A 1 94 ? -4.927 -18.532 10.746 1.00 81.19 94 ASP A O 1
ATOM 796 N N . GLU A 1 95 ? -6.988 -17.799 11.290 1.00 82.62 95 GLU A N 1
ATOM 797 C CA . GLU A 1 95 ? -7.696 -18.326 10.118 1.00 82.62 95 GLU A CA 1
ATOM 798 C C . GLU A 1 95 ? -7.048 -17.922 8.785 1.00 82.62 95 GLU A C 1
ATOM 800 O O . GLU A 1 95 ? -6.867 -18.768 7.911 1.00 82.62 95 GLU A O 1
ATOM 805 N N . PHE A 1 96 ? -6.629 -16.661 8.639 1.00 82.75 96 PHE A N 1
ATOM 806 C CA . PHE A 1 96 ? -6.035 -16.175 7.388 1.00 82.75 96 PHE A CA 1
ATOM 807 C C . PHE A 1 96 ? -4.524 -15.916 7.475 1.00 82.75 96 PHE A C 1
ATOM 809 O O . PHE A 1 96 ? -3.834 -15.970 6.459 1.00 82.75 96 PHE A O 1
ATOM 816 N N . LEU A 1 97 ? -3.957 -15.664 8.664 1.00 80.19 97 LEU A N 1
ATOM 817 C CA . LEU A 1 97 ? -2.508 -15.468 8.809 1.00 80.19 97 LEU A CA 1
ATOM 818 C C . LEU A 1 97 ? -1.719 -16.770 8.889 1.00 80.19 97 LEU A C 1
ATOM 820 O O . LEU A 1 97 ? -0.522 -16.741 8.601 1.00 80.19 97 LEU A O 1
ATOM 824 N N . ALA A 1 98 ? -2.335 -17.899 9.255 1.00 77.12 98 ALA A N 1
ATOM 825 C CA . ALA A 1 98 ? -1.629 -19.179 9.289 1.00 77.12 98 ALA A CA 1
ATOM 826 C C . ALA A 1 98 ? -1.173 -19.648 7.897 1.00 77.12 98 ALA A C 1
ATOM 828 O O . ALA A 1 98 ? -0.175 -20.363 7.807 1.00 77.12 98 ALA A O 1
ATOM 829 N N . ALA A 1 99 ? -1.869 -19.223 6.837 1.00 66.88 99 ALA A N 1
ATOM 830 C CA . ALA A 1 99 ? -1.568 -19.558 5.445 1.00 66.88 99 ALA A CA 1
ATOM 831 C C . ALA A 1 99 ? -0.508 -18.645 4.795 1.00 66.88 99 ALA A C 1
ATOM 833 O O . ALA A 1 99 ? 0.012 -18.970 3.730 1.00 66.88 99 ALA A O 1
ATOM 834 N N . MET A 1 100 ? -0.157 -17.521 5.430 1.00 63.41 100 MET A N 1
ATOM 835 C CA . MET A 1 100 ? 0.784 -16.546 4.873 1.00 63.41 100 MET A CA 1
ATOM 836 C C . MET A 1 100 ? 2.240 -17.010 5.091 1.00 63.41 100 MET A C 1
ATOM 838 O O . MET A 1 100 ? 2.645 -17.181 6.247 1.00 63.41 100 MET A O 1
ATOM 842 N N . PRO A 1 101 ? 3.074 -17.169 4.040 1.00 53.78 101 PRO A N 1
ATOM 843 C CA . PRO A 1 101 ? 4.498 -17.445 4.214 1.00 53.78 101 PRO A CA 1
ATOM 844 C C . PRO A 1 101 ? 5.191 -16.263 4.908 1.00 53.78 101 PRO A C 1
ATOM 846 O O . PRO A 1 101 ? 4.827 -15.102 4.705 1.00 53.78 101 PRO A O 1
ATOM 849 N N . ASP A 1 102 ? 6.177 -16.565 5.758 1.00 47.84 102 ASP A N 1
ATOM 850 C CA . ASP A 1 102 ? 6.884 -15.592 6.597 1.00 47.84 102 ASP A CA 1
ATOM 851 C C . ASP A 1 102 ? 7.615 -14.565 5.716 1.00 47.84 102 ASP A C 1
ATOM 853 O O . ASP A 1 102 ? 8.744 -14.764 5.271 1.00 47.84 102 ASP A O 1
ATOM 857 N N . LEU A 1 103 ? 6.941 -13.451 5.427 1.00 45.88 103 LEU A N 1
ATOM 858 C CA . LEU A 1 103 ? 7.565 -12.245 4.906 1.00 45.88 103 LEU A CA 1
ATOM 859 C C . LEU A 1 103 ? 8.473 -11.725 6.018 1.00 45.88 103 LEU A C 1
ATOM 861 O O . LEU A 1 103 ? 8.034 -11.051 6.957 1.00 45.88 103 LEU A O 1
ATOM 865 N N . THR A 1 104 ? 9.733 -12.139 5.908 1.00 37.25 104 THR A N 1
ATOM 866 C CA . THR A 1 104 ? 10.900 -11.681 6.652 1.00 37.25 104 THR A CA 1
ATOM 867 C C . THR A 1 104 ? 10.747 -10.229 7.079 1.00 37.25 104 THR A C 1
ATOM 869 O O . THR A 1 104 ? 10.370 -9.377 6.273 1.00 37.25 104 THR A O 1
ATOM 872 N N . GLU A 1 105 ? 11.055 -9.960 8.348 1.00 38.50 105 GLU A N 1
ATOM 873 C CA . GLU A 1 105 ? 11.219 -8.621 8.910 1.00 38.50 105 GLU A CA 1
ATOM 874 C C . GLU A 1 105 ? 12.244 -7.815 8.099 1.00 38.50 105 GLU A C 1
ATOM 876 O O . GLU A 1 105 ? 13.409 -7.690 8.465 1.00 38.50 105 GLU A O 1
ATOM 881 N N . SER A 1 106 ? 11.809 -7.209 7.002 1.00 33.84 106 SER A N 1
ATOM 882 C CA . SER A 1 106 ? 12.462 -6.021 6.490 1.00 33.84 106 SER A CA 1
ATOM 883 C C . SER A 1 106 ? 12.038 -4.892 7.415 1.00 33.84 106 SER A C 1
ATOM 885 O O . SER A 1 106 ? 10.885 -4.456 7.425 1.00 33.84 106 SER A O 1
ATOM 887 N N . LYS A 1 107 ? 12.977 -4.464 8.258 1.00 35.59 107 LYS A N 1
ATOM 888 C CA . LYS A 1 107 ? 12.935 -3.204 8.995 1.00 35.59 107 LYS A CA 1
ATOM 889 C C . LYS A 1 107 ? 12.851 -2.062 7.977 1.00 35.59 107 LYS A C 1
ATOM 891 O O . LYS A 1 107 ? 13.856 -1.470 7.612 1.00 35.59 107 LYS A O 1
ATOM 896 N N . GLU A 1 108 ? 11.653 -1.793 7.477 1.00 39.03 108 GLU A N 1
ATOM 897 C CA . GLU A 1 108 ? 11.375 -0.653 6.609 1.00 39.03 108 GLU A CA 1
ATOM 898 C C . GLU A 1 108 ? 11.034 0.537 7.507 1.00 39.03 108 GLU A C 1
ATOM 900 O O . GLU A 1 108 ? 9.893 0.727 7.940 1.00 39.03 108 GLU A O 1
ATOM 905 N N . THR A 1 109 ? 12.084 1.277 7.864 1.00 35.41 109 THR A N 1
ATOM 906 C CA . THR A 1 109 ? 12.008 2.656 8.354 1.00 35.41 109 THR A CA 1
ATOM 907 C C . THR A 1 109 ? 11.252 3.524 7.354 1.00 35.41 109 THR A C 1
ATOM 909 O O . THR A 1 109 ? 11.339 3.312 6.148 1.00 35.41 109 THR A O 1
ATOM 912 N N . GLY A 1 110 ? 10.452 4.436 7.898 1.00 38.59 110 GLY A N 1
ATOM 913 C CA . GLY A 1 110 ? 9.391 5.124 7.185 1.00 38.59 110 GLY A CA 1
ATOM 914 C C . GLY A 1 110 ? 9.819 6.110 6.1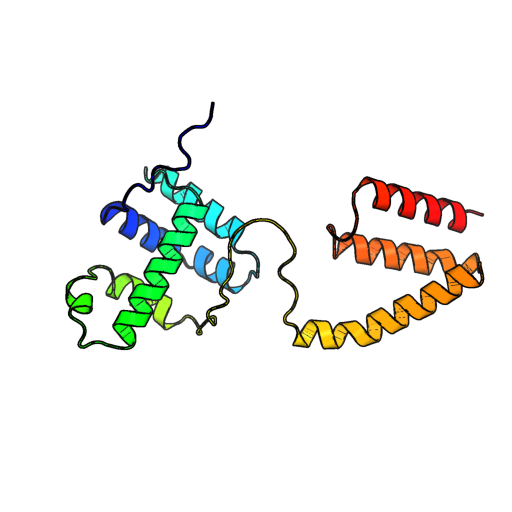02 1.00 38.59 110 GLY A C 1
ATOM 915 O O . GLY A 1 110 ? 10.913 6.662 6.118 1.00 38.59 110 GLY A O 1
ATOM 916 N N . ASP A 1 111 ? 8.803 6.337 5.275 1.00 39.34 111 ASP A N 1
ATOM 917 C CA . ASP A 1 111 ? 8.500 7.462 4.397 1.00 39.34 111 ASP A CA 1
ATOM 918 C C . ASP A 1 111 ? 9.110 7.529 2.977 1.00 39.34 111 ASP A C 1
ATOM 920 O O . ASP A 1 111 ? 10.313 7.576 2.767 1.00 39.34 111 ASP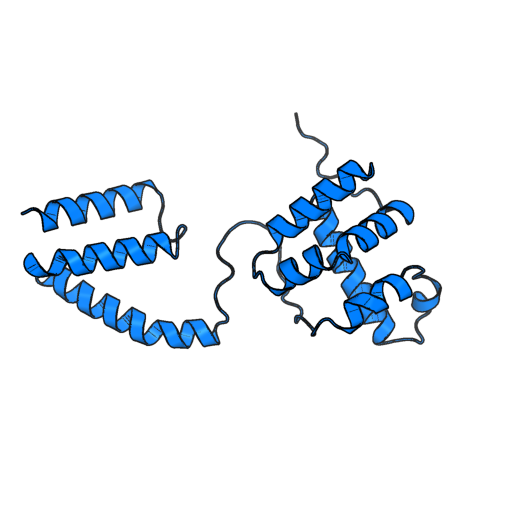 A O 1
ATOM 924 N N . GLU A 1 112 ? 8.136 7.576 2.051 1.00 42.25 112 GLU A N 1
ATOM 925 C CA . GLU A 1 112 ? 8.073 8.090 0.673 1.00 42.25 112 GLU A CA 1
ATOM 926 C C . GLU A 1 112 ? 8.773 7.361 -0.498 1.00 42.25 112 GLU A C 1
ATOM 928 O O . GLU A 1 112 ? 9.939 7.005 -0.437 1.00 42.25 112 GLU A O 1
ATOM 933 N N . GLU A 1 113 ? 7.941 7.132 -1.538 1.00 40.50 113 GLU A N 1
ATOM 934 C CA . GLU A 1 113 ? 8.160 6.842 -2.976 1.00 40.50 113 GLU A CA 1
ATOM 935 C C . GLU A 1 113 ? 9.572 6.369 -3.373 1.00 40.50 113 GLU A C 1
ATOM 937 O O . GLU A 1 113 ? 10.562 7.061 -3.208 1.00 40.50 113 GLU A O 1
ATOM 942 N N . ASP A 1 114 ? 9.768 5.178 -3.915 1.00 39.81 114 ASP A N 1
ATOM 943 C CA . ASP A 1 114 ? 9.362 4.780 -5.258 1.00 39.81 114 ASP A CA 1
ATOM 944 C C . ASP A 1 114 ? 9.720 3.282 -5.396 1.00 39.81 114 ASP A C 1
ATOM 946 O O . ASP A 1 114 ? 10.549 2.741 -4.659 1.00 39.81 114 ASP A O 1
ATOM 950 N N . GLY A 1 115 ? 9.111 2.570 -6.338 1.00 51.53 115 GLY A N 1
ATOM 951 C CA . GLY A 1 115 ? 9.982 1.641 -7.033 1.00 51.53 115 GLY A CA 1
ATOM 952 C C . GLY A 1 115 ? 10.428 0.374 -6.291 1.00 51.53 115 GLY A C 1
ATOM 953 O O . GLY A 1 115 ? 11.553 -0.003 -6.567 1.00 51.53 115 GLY A O 1
ATOM 954 N N . ARG A 1 116 ? 9.644 -0.301 -5.400 1.00 53.44 116 ARG A N 1
ATOM 955 C CA . ARG A 1 116 ? 10.029 -1.625 -4.802 1.00 53.44 116 ARG A CA 1
ATOM 956 C C . ARG A 1 116 ? 10.814 -2.445 -5.848 1.00 53.44 116 ARG A C 1
ATOM 958 O O . ARG A 1 116 ? 10.190 -2.874 -6.827 1.00 53.44 116 ARG A O 1
ATOM 965 N N . PRO A 1 117 ? 12.148 -2.572 -5.696 1.00 58.81 117 PRO A N 1
ATOM 966 C CA . PRO A 1 117 ? 12.981 -3.143 -6.737 1.00 58.81 117 PRO A CA 1
ATOM 967 C C . PRO A 1 117 ? 12.718 -4.638 -6.825 1.00 58.81 117 PRO A C 1
ATOM 969 O O . PRO A 1 117 ? 12.413 -5.283 -5.817 1.00 58.81 117 PRO A O 1
ATOM 972 N N . LEU A 1 118 ? 12.864 -5.201 -8.024 1.00 58.56 118 LEU A N 1
ATOM 973 C CA . LEU A 1 118 ? 12.942 -6.650 -8.190 1.00 58.56 118 LEU A CA 1
ATOM 974 C C . LEU A 1 118 ? 13.951 -7.215 -7.169 1.00 58.56 118 LEU A C 1
ATOM 976 O O . LEU A 1 118 ? 14.970 -6.562 -6.910 1.00 58.56 118 LEU A O 1
ATOM 980 N N . PRO A 1 119 ? 13.704 -8.399 -6.576 1.00 77.38 119 PRO A N 1
ATOM 981 C CA . PRO A 1 119 ? 14.629 -8.984 -5.611 1.00 77.38 119 PRO A CA 1
ATOM 982 C C . PRO A 1 119 ? 16.052 -8.990 -6.182 1.00 77.38 119 PRO A C 1
ATOM 984 O O . PRO A 1 119 ? 16.239 -9.207 -7.381 1.00 77.38 119 PRO A O 1
ATOM 987 N N . LEU A 1 120 ? 17.062 -8.735 -5.340 1.00 65.44 120 LEU A N 1
ATOM 988 C CA . LEU A 1 120 ? 18.450 -8.499 -5.780 1.00 65.44 120 LEU A CA 1
ATOM 989 C C . LEU A 1 120 ? 18.983 -9.591 -6.719 1.00 65.44 120 LEU A C 1
ATOM 991 O O . LEU A 1 120 ? 19.788 -9.313 -7.605 1.00 65.44 120 LEU A O 1
ATOM 995 N N . SER A 1 121 ? 18.509 -10.824 -6.554 1.00 69.81 121 SER A N 1
ATOM 996 C CA . SER A 1 121 ? 18.802 -11.953 -7.436 1.00 69.81 121 SER A CA 1
ATOM 997 C C . SER A 1 121 ? 18.327 -11.720 -8.877 1.00 69.81 121 SER A C 1
ATOM 999 O O . SER A 1 121 ? 19.086 -11.951 -9.813 1.00 69.81 121 SER A O 1
ATOM 1001 N N . SER A 1 122 ? 17.114 -11.202 -9.070 1.00 72.81 122 SER A N 1
ATOM 1002 C CA . SER A 1 122 ? 16.548 -10.887 -10.387 1.00 72.81 122 SER A CA 1
ATOM 1003 C C . SER A 1 122 ? 17.190 -9.642 -11.005 1.00 72.81 122 SER A C 1
ATOM 1005 O O . SER A 1 122 ? 17.456 -9.632 -12.205 1.00 72.81 122 SER A O 1
ATOM 1007 N N . LEU A 1 123 ? 17.537 -8.629 -10.196 1.00 66.88 123 LEU A N 1
ATOM 1008 C CA . LEU A 1 123 ? 18.337 -7.487 -10.667 1.00 66.88 123 LEU A CA 1
ATOM 1009 C C . LEU A 1 123 ? 19.708 -7.944 -11.169 1.00 66.88 123 LEU A C 1
ATOM 1011 O O . LEU A 1 123 ? 20.139 -7.538 -12.240 1.00 66.88 123 LEU A O 1
ATOM 1015 N N . ARG A 1 124 ? 20.381 -8.838 -10.441 1.00 74.38 124 ARG A N 1
ATOM 1016 C CA . ARG A 1 124 ? 21.684 -9.387 -10.849 1.00 74.38 124 ARG A CA 1
ATOM 1017 C C . ARG A 1 124 ? 21.640 -10.182 -12.150 1.00 74.38 124 ARG A C 1
ATOM 1019 O O . ARG A 1 124 ? 22.664 -10.248 -12.817 1.00 74.38 124 ARG A O 1
ATOM 1026 N N . LEU A 1 125 ? 20.494 -10.750 -12.519 1.00 80.38 125 LEU A N 1
ATOM 1027 C CA . LEU A 1 125 ? 20.297 -11.396 -13.820 1.00 80.38 125 LEU A CA 1
ATOM 1028 C C . LEU A 1 125 ? 20.147 -10.381 -14.961 1.00 80.38 125 LEU A C 1
ATOM 1030 O O . LEU A 1 125 ? 20.616 -10.634 -16.066 1.00 80.38 125 LEU A O 1
ATOM 1034 N N . LEU A 1 126 ? 19.538 -9.226 -14.687 1.00 77.44 126 LEU A N 1
ATOM 1035 C CA . LEU A 1 126 ? 19.302 -8.167 -15.673 1.00 77.44 126 LEU A CA 1
ATOM 1036 C C . LEU A 1 126 ? 20.474 -7.185 -15.803 1.00 77.44 126 LEU A C 1
ATOM 1038 O O . LEU A 1 126 ? 20.674 -6.603 -16.865 1.00 77.44 126 LEU A O 1
ATOM 1042 N N . VAL A 1 127 ? 21.285 -7.017 -14.756 1.00 81.50 127 VAL A N 1
ATOM 1043 C CA . VAL A 1 127 ? 22.433 -6.098 -14.757 1.00 81.50 127 VAL A CA 1
ATOM 1044 C C . VAL A 1 127 ? 23.452 -6.443 -15.858 1.00 81.50 127 VAL A C 1
ATOM 1046 O O . VAL A 1 127 ? 23.823 -5.528 -16.589 1.00 81.50 127 VAL A O 1
ATOM 1049 N N . PRO A 1 128 ? 23.907 -7.700 -16.050 1.00 85.75 128 PRO A N 1
ATOM 1050 C CA . PRO A 1 128 ? 24.851 -8.034 -17.118 1.00 85.75 128 PRO A CA 1
ATOM 1051 C C . PRO A 1 128 ? 24.362 -7.687 -18.539 1.00 85.75 128 PRO A C 1
ATOM 1053 O O . PRO A 1 128 ? 25.096 -6.980 -19.233 1.00 85.75 128 PRO A O 1
ATOM 1056 N N . PRO A 1 129 ? 23.153 -8.091 -18.989 1.00 84.50 129 PRO A N 1
ATOM 1057 C CA . PRO A 1 129 ? 22.669 -7.724 -20.319 1.00 84.50 129 PRO A CA 1
ATOM 1058 C C . PRO A 1 129 ? 22.377 -6.224 -20.455 1.00 84.50 129 PRO A C 1
ATOM 1060 O O . PRO A 1 129 ? 22.745 -5.640 -21.471 1.00 84.50 129 PRO A O 1
ATOM 1063 N N . LEU A 1 130 ? 21.813 -5.562 -19.435 1.00 85.38 130 LEU A N 1
ATOM 1064 C CA . LEU A 1 130 ? 21.580 -4.111 -19.484 1.00 85.38 130 LEU A CA 1
ATOM 1065 C C . LEU A 1 130 ? 22.889 -3.332 -19.615 1.00 85.38 130 LEU A C 1
ATOM 1067 O O . LEU A 1 130 ? 22.981 -2.426 -20.437 1.00 85.38 130 LEU A O 1
ATOM 1071 N N . ARG A 1 131 ? 23.934 -3.713 -18.869 1.00 88.31 131 ARG A N 1
ATOM 1072 C CA . ARG A 1 131 ? 25.254 -3.078 -18.991 1.00 88.31 131 ARG A CA 1
ATOM 1073 C C . ARG A 1 131 ? 25.862 -3.272 -20.373 1.00 88.31 131 ARG A C 1
ATOM 1075 O O . ARG A 1 131 ? 26.502 -2.348 -20.865 1.00 88.31 131 ARG A O 1
ATOM 1082 N N . LEU A 1 132 ? 25.662 -4.436 -20.988 1.00 89.25 132 LEU A N 1
ATOM 1083 C CA . LEU A 1 132 ? 26.145 -4.709 -22.339 1.00 89.25 132 LEU A CA 1
ATOM 1084 C C . LEU A 1 132 ? 25.433 -3.827 -23.375 1.00 89.25 132 LEU A C 1
ATOM 1086 O O . LEU A 1 132 ? 26.101 -3.190 -24.186 1.00 89.25 132 LEU A O 1
ATOM 1090 N N . VAL A 1 133 ? 24.102 -3.733 -23.304 1.00 88.81 133 VAL A N 1
ATOM 1091 C CA . VAL A 1 133 ? 23.298 -2.884 -24.199 1.00 88.81 133 VAL A CA 1
ATOM 1092 C C . VAL A 1 133 ? 23.641 -1.408 -23.999 1.00 88.81 133 VAL A C 1
ATOM 1094 O O . VAL A 1 133 ? 23.939 -0.713 -24.966 1.00 88.81 133 VAL A O 1
ATOM 1097 N N . SER A 1 134 ? 23.706 -0.931 -22.753 1.00 88.88 134 SER A N 1
ATOM 1098 C CA . SER A 1 134 ? 24.109 0.449 -22.459 1.00 88.88 134 SER A CA 1
ATOM 1099 C C . SER A 1 134 ? 25.526 0.757 -22.943 1.00 88.88 134 SER A C 1
ATOM 1101 O O . SER A 1 134 ? 25.760 1.840 -23.467 1.00 88.88 134 SER A O 1
ATOM 1103 N N . ALA A 1 135 ? 26.472 -0.180 -22.812 1.00 88.75 135 ALA A N 1
ATOM 1104 C CA . ALA A 1 135 ? 27.831 0.002 -23.318 1.00 88.75 135 ALA A CA 1
ATOM 1105 C C . ALA A 1 135 ? 27.874 0.073 -24.853 1.00 88.75 135 ALA A C 1
ATOM 1107 O O . ALA A 1 135 ? 28.587 0.915 -25.397 1.00 88.75 135 ALA A O 1
ATOM 1108 N N . ALA A 1 136 ? 27.102 -0.765 -25.550 1.00 86.31 136 ALA A N 1
ATOM 1109 C CA . ALA A 1 136 ? 27.007 -0.748 -27.009 1.00 86.31 136 ALA A CA 1
ATOM 1110 C C . ALA A 1 136 ? 26.365 0.551 -27.526 1.00 86.31 136 ALA A C 1
ATOM 1112 O O . ALA A 1 136 ? 26.917 1.207 -28.405 1.00 86.31 136 ALA A O 1
ATOM 1113 N N . LEU A 1 137 ? 25.260 0.987 -26.922 1.00 89.31 137 LEU A N 1
ATOM 1114 C CA . LEU A 1 137 ? 24.612 2.254 -27.271 1.00 89.31 137 LEU A CA 1
ATOM 1115 C C . LEU A 1 137 ? 25.497 3.461 -26.934 1.00 89.31 137 LEU A C 1
ATOM 1117 O O . LEU A 1 137 ? 25.547 4.431 -27.686 1.00 89.31 137 LEU A O 1
ATOM 1121 N N . TRP A 1 138 ? 26.280 3.389 -25.855 1.00 87.88 138 TRP A N 1
ATOM 1122 C CA . TRP A 1 138 ? 27.277 4.415 -25.545 1.00 87.88 138 TRP A CA 1
ATOM 1123 C C . TRP A 1 138 ? 28.374 4.517 -26.616 1.00 87.88 138 TRP A C 1
ATOM 1125 O O . TRP A 1 138 ? 28.861 5.613 -26.899 1.00 87.88 138 TRP A O 1
ATOM 1135 N N . GLN A 1 139 ? 28.739 3.404 -27.262 1.00 86.31 139 GLN A N 1
ATOM 1136 C CA . GLN A 1 139 ? 29.653 3.428 -28.409 1.00 86.31 139 GLN A CA 1
ATOM 1137 C C . GLN A 1 139 ? 29.042 4.133 -29.627 1.00 86.31 139 GLN A C 1
ATOM 1139 O O . GLN A 1 139 ? 29.753 4.896 -30.281 1.00 86.31 139 GLN A O 1
ATOM 1144 N N . VAL A 1 140 ? 27.745 3.947 -29.899 1.00 86.88 140 VAL A N 1
ATOM 1145 C CA . VAL A 1 140 ? 27.018 4.673 -30.964 1.00 86.88 140 VAL A CA 1
ATOM 1146 C C . VAL A 1 140 ? 27.074 6.182 -30.714 1.00 86.88 140 VAL A C 1
ATOM 1148 O O . VAL A 1 140 ? 27.465 6.952 -31.595 1.00 86.88 140 VAL A O 1
ATOM 1151 N N . VAL A 1 141 ? 26.806 6.602 -29.472 1.00 83.19 141 VAL A N 1
ATOM 1152 C CA . VAL A 1 141 ? 26.870 8.014 -29.060 1.00 83.19 141 VAL A CA 1
ATOM 1153 C C . VAL A 1 141 ? 28.283 8.595 -29.217 1.00 83.19 141 VAL A C 1
ATOM 1155 O O . VAL A 1 141 ? 28.433 9.726 -29.679 1.00 83.19 141 VAL A O 1
ATOM 1158 N N . GLN A 1 142 ? 29.333 7.838 -28.874 1.00 84.69 142 GLN A N 1
ATOM 1159 C CA . GLN A 1 142 ? 30.725 8.284 -29.037 1.00 84.69 142 GLN A CA 1
ATOM 1160 C C . GLN A 1 142 ? 31.148 8.412 -30.502 1.00 84.69 142 GLN A C 1
ATOM 1162 O O . GLN A 1 142 ? 31.890 9.333 -30.846 1.00 84.69 142 GLN A O 1
ATOM 1167 N N . ARG A 1 143 ? 30.692 7.494 -31.360 1.00 81.50 143 ARG A N 1
ATOM 1168 C CA . ARG A 1 143 ? 31.040 7.464 -32.787 1.00 81.50 143 ARG A CA 1
ATOM 1169 C C . ARG A 1 143 ? 30.222 8.442 -33.629 1.00 81.50 143 ARG A C 1
ATOM 1171 O O . ARG A 1 143 ? 30.602 8.681 -34.770 1.00 81.50 143 ARG A O 1
ATOM 1178 N N . ARG A 1 144 ? 29.164 9.038 -33.058 1.00 74.88 144 ARG A N 1
ATOM 1179 C CA . ARG A 1 144 ? 28.186 9.892 -33.758 1.00 74.88 144 ARG A CA 1
ATOM 1180 C C . ARG A 1 144 ? 27.613 9.214 -35.002 1.00 74.88 144 ARG A C 1
ATOM 1182 O O . ARG A 1 144 ? 27.419 9.861 -36.027 1.00 74.88 144 ARG A O 1
ATOM 1189 N N . ASP A 1 145 ? 27.373 7.912 -34.905 1.00 72.06 145 ASP A N 1
ATOM 1190 C CA . ASP A 1 145 ? 26.813 7.146 -36.012 1.00 72.06 145 ASP A CA 1
ATOM 1191 C C . ASP A 1 145 ? 25.311 7.421 -36.109 1.00 72.06 145 ASP A C 1
ATOM 1193 O O . ASP A 1 145 ? 24.526 6.856 -35.349 1.00 72.06 145 ASP A O 1
ATOM 1197 N N . THR A 1 146 ? 24.924 8.355 -36.983 1.00 68.94 146 THR A N 1
ATOM 1198 C CA . THR A 1 146 ? 23.552 8.880 -37.095 1.00 68.94 146 THR A CA 1
ATOM 1199 C C . THR A 1 146 ? 22.527 7.802 -37.442 1.00 68.94 146 THR A C 1
ATOM 1201 O O . THR A 1 146 ? 21.371 7.921 -37.041 1.00 68.94 146 THR A O 1
ATOM 1204 N N . MET A 1 147 ? 22.949 6.720 -38.104 1.00 70.00 147 MET A N 1
ATOM 1205 C CA . MET A 1 147 ? 22.064 5.635 -38.534 1.00 70.00 147 MET A CA 1
ATOM 1206 C C . MET A 1 147 ? 21.526 4.797 -37.365 1.00 70.00 147 MET A C 1
ATOM 1208 O O . MET A 1 147 ? 20.419 4.271 -37.455 1.00 70.00 147 MET A O 1
ATOM 1212 N N . ASP A 1 148 ? 22.260 4.731 -36.250 1.00 78.19 148 ASP A N 1
ATOM 1213 C CA . ASP A 1 148 ? 21.927 3.879 -35.101 1.00 78.19 148 ASP A CA 1
ATOM 1214 C C . ASP A 1 148 ? 21.306 4.654 -33.919 1.00 78.19 148 ASP A C 1
ATOM 1216 O O . ASP A 1 148 ? 20.970 4.063 -32.888 1.00 78.19 148 ASP A O 1
ATOM 1220 N N . TYR A 1 149 ? 21.089 5.974 -34.040 1.00 82.06 149 TYR A N 1
ATOM 1221 C CA . TYR A 1 149 ? 20.473 6.774 -32.963 1.00 82.06 149 TYR A CA 1
ATOM 1222 C C . TYR A 1 149 ? 19.027 6.371 -32.658 1.00 82.06 149 TYR A C 1
ATOM 1224 O O . TYR A 1 149 ? 18.586 6.549 -31.523 1.00 82.06 149 TYR A O 1
ATOM 1232 N N . GLY A 1 150 ? 18.312 5.771 -33.616 1.00 82.50 150 GLY A N 1
ATOM 1233 C CA . GLY A 1 150 ? 16.975 5.222 -33.372 1.00 82.50 150 GLY A CA 1
ATOM 1234 C C . GLY A 1 150 ? 16.974 4.141 -32.283 1.00 82.50 150 GLY A C 1
ATOM 1235 O O . GLY A 1 150 ? 16.080 4.114 -31.442 1.00 82.50 150 GLY A O 1
ATOM 1236 N N . LEU A 1 151 ? 18.029 3.319 -32.216 1.00 85.19 151 LEU A N 1
ATOM 1237 C CA . LEU A 1 151 ? 18.186 2.292 -31.177 1.00 85.19 151 LEU A CA 1
ATOM 1238 C C . LEU A 1 151 ? 18.468 2.908 -29.800 1.00 85.19 151 LEU A C 1
ATOM 1240 O O . LEU A 1 151 ? 18.029 2.387 -28.774 1.00 85.19 151 LEU A O 1
ATOM 1244 N N . VAL A 1 152 ? 19.195 4.029 -29.767 1.00 86.38 152 VAL A N 1
ATOM 1245 C CA . VAL A 1 152 ? 19.454 4.782 -28.532 1.00 86.38 152 VAL A CA 1
ATOM 1246 C C . VAL A 1 152 ? 18.158 5.414 -28.020 1.00 86.38 152 VAL A C 1
ATOM 1248 O O . VAL A 1 152 ? 17.882 5.339 -26.824 1.00 86.38 152 VAL A O 1
ATOM 1251 N N . GLU A 1 153 ? 17.350 5.997 -28.910 1.00 81.81 153 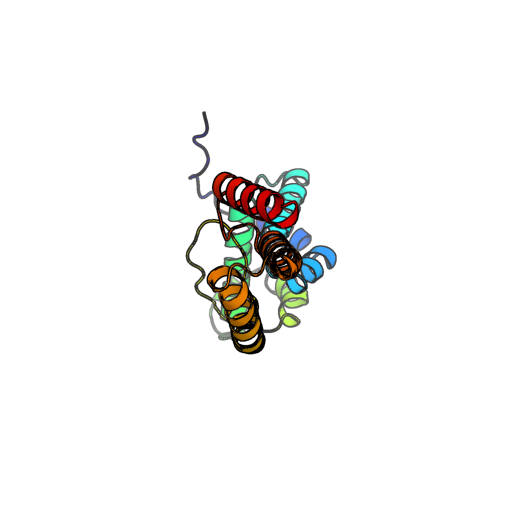GLU A N 1
ATOM 1252 C CA . GLU A 1 153 ? 16.050 6.588 -28.570 1.00 81.81 153 GLU A CA 1
ATOM 1253 C C . GLU A 1 153 ? 15.069 5.545 -28.028 1.00 81.81 153 GLU A C 1
ATOM 1255 O O . GLU A 1 153 ? 14.490 5.755 -26.960 1.00 81.81 153 GLU A O 1
ATOM 1260 N N . GLU A 1 154 ? 14.915 4.408 -28.710 1.00 83.62 154 GLU A N 1
ATOM 1261 C CA . GLU A 1 154 ? 14.006 3.336 -28.292 1.00 83.62 154 GLU A CA 1
ATOM 1262 C C . GLU A 1 154 ? 14.416 2.758 -26.931 1.00 83.62 154 GLU A C 1
ATOM 1264 O O . GLU A 1 154 ? 13.578 2.584 -26.042 1.00 83.62 154 GLU A O 1
ATOM 1269 N N . PHE A 1 155 ? 15.719 2.550 -26.715 1.00 88.31 155 PHE A N 1
ATOM 1270 C CA . PHE A 1 155 ? 16.240 2.083 -25.434 1.00 88.31 155 PHE A CA 1
ATOM 1271 C C . PHE A 1 155 ? 16.002 3.089 -24.306 1.00 88.31 155 PHE A C 1
ATOM 1273 O O . PHE A 1 155 ? 15.500 2.719 -23.245 1.00 88.31 155 PHE A O 1
ATOM 1280 N N . VAL A 1 156 ? 16.345 4.363 -24.519 1.00 84.38 156 VAL A N 1
ATOM 1281 C CA . VAL A 1 156 ? 16.157 5.419 -23.515 1.00 84.38 156 VAL A CA 1
ATOM 1282 C C . VAL A 1 156 ? 14.676 5.584 -23.180 1.00 84.38 156 VAL A C 1
ATOM 1284 O O . VAL A 1 156 ? 14.328 5.646 -22.004 1.00 84.38 156 VAL A O 1
ATOM 1287 N N . THR A 1 157 ? 13.804 5.587 -24.187 1.00 80.62 157 THR A N 1
ATOM 1288 C CA . THR A 1 157 ? 12.348 5.686 -24.005 1.00 80.62 157 THR A CA 1
ATOM 1289 C C . THR A 1 157 ? 11.827 4.511 -23.186 1.00 80.62 157 THR A C 1
ATOM 1291 O O 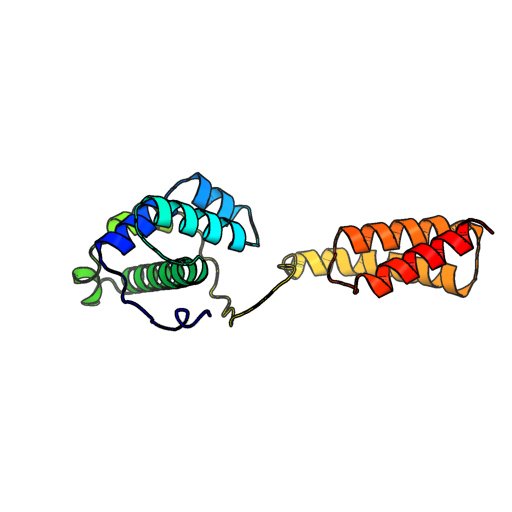. THR A 1 157 ? 11.192 4.718 -22.156 1.00 80.62 157 THR A O 1
ATOM 1294 N N . THR A 1 158 ? 12.204 3.287 -23.557 1.00 84.38 158 THR A N 1
ATOM 1295 C CA . THR A 1 158 ? 11.806 2.067 -22.842 1.00 84.38 158 THR A CA 1
ATOM 1296 C C . THR A 1 158 ? 12.276 2.082 -21.383 1.00 84.38 158 THR A C 1
ATOM 1298 O O . THR A 1 158 ? 11.511 1.777 -20.469 1.00 84.38 158 THR A O 1
ATOM 1301 N N . VAL A 1 159 ? 13.525 2.482 -21.117 1.00 84.81 159 VAL A N 1
ATOM 1302 C CA . VAL A 1 159 ? 14.055 2.578 -19.744 1.00 84.81 159 VAL A CA 1
ATOM 1303 C C . VAL A 1 159 ? 13.309 3.639 -18.926 1.00 84.81 159 VAL A C 1
ATOM 1305 O O . VAL A 1 159 ? 13.031 3.410 -17.748 1.00 84.81 159 VAL A O 1
ATOM 1308 N N . LEU A 1 160 ? 12.956 4.772 -19.539 1.00 79.00 160 LEU A N 1
ATOM 1309 C CA . LEU A 1 160 ? 12.221 5.861 -18.889 1.00 79.00 160 LEU A CA 1
ATOM 1310 C C . LEU A 1 160 ? 10.736 5.548 -18.650 1.00 79.00 160 LEU A C 1
ATOM 1312 O O . LEU A 1 160 ? 10.158 6.124 -17.723 1.00 79.00 160 LEU A O 1
ATOM 1316 N N . GLU A 1 161 ? 10.133 4.668 -19.455 1.00 77.56 161 GLU A N 1
ATOM 1317 C CA . GLU A 1 161 ? 8.783 4.126 -19.245 1.00 77.56 161 GLU A CA 1
ATOM 1318 C C . GLU A 1 161 ? 8.758 3.097 -18.111 1.00 77.56 161 GLU A C 1
ATOM 1320 O O . GLU A 1 161 ? 7.866 3.124 -17.264 1.00 77.56 161 GLU A O 1
ATOM 1325 N N . ILE A 1 162 ? 9.761 2.214 -18.058 1.00 79.94 162 ILE A N 1
ATOM 1326 C CA . ILE A 1 162 ? 9.868 1.177 -17.022 1.00 79.94 162 ILE A CA 1
ATOM 1327 C C . ILE A 1 162 ? 10.264 1.781 -15.667 1.00 79.94 162 ILE A C 1
ATOM 1329 O O . ILE A 1 162 ? 9.806 1.308 -14.626 1.00 79.94 162 ILE A O 1
ATOM 1333 N N . THR A 1 163 ? 11.117 2.811 -15.666 1.00 75.56 163 THR A N 1
ATOM 1334 C CA . THR A 1 163 ? 11.625 3.459 -14.445 1.00 75.56 163 THR A CA 1
ATOM 1335 C C . THR A 1 163 ? 11.353 4.967 -14.486 1.00 75.56 163 THR A C 1
ATOM 1337 O O . THR A 1 163 ? 12.238 5.755 -14.843 1.00 75.56 163 THR A O 1
ATOM 1340 N N . PRO A 1 164 ? 10.128 5.402 -14.140 1.00 69.50 164 PRO A N 1
ATOM 1341 C CA . PRO A 1 164 ? 9.726 6.792 -14.293 1.00 69.50 164 PRO A CA 1
ATOM 1342 C C . PRO A 1 164 ? 10.447 7.761 -13.342 1.00 69.50 164 PRO A C 1
ATOM 1344 O O . PRO A 1 164 ? 10.512 8.949 -13.652 1.00 69.50 164 PRO A O 1
ATOM 1347 N N . ASP A 1 165 ? 11.070 7.286 -12.271 1.00 70.62 165 ASP A N 1
ATOM 1348 C CA . ASP A 1 165 ? 11.721 8.146 -11.273 1.00 70.62 165 ASP A CA 1
ATOM 1349 C C . ASP A 1 165 ? 13.241 8.266 -11.454 1.00 70.62 165 ASP A C 1
ATOM 1351 O O . ASP A 1 165 ? 13.925 8.912 -10.664 1.00 70.62 165 ASP A O 1
ATOM 1355 N N . LEU A 1 166 ? 13.793 7.697 -12.535 1.00 72.94 166 LEU A N 1
ATOM 1356 C CA . LEU A 1 166 ? 15.230 7.758 -12.833 1.00 72.94 166 LEU A CA 1
ATOM 1357 C C . LEU A 1 166 ? 15.737 9.192 -13.078 1.00 72.94 166 LEU A C 1
ATOM 1359 O O . LEU A 1 166 ? 16.926 9.469 -12.926 1.00 72.94 166 LEU A O 1
ATOM 1363 N N . MET A 1 167 ? 14.855 10.087 -13.524 1.00 68.44 167 MET A N 1
ATOM 1364 C CA . MET A 1 167 ? 15.209 11.403 -14.047 1.00 68.44 167 MET A CA 1
ATOM 1365 C C . MET A 1 167 ? 14.010 12.355 -13.944 1.00 68.44 167 MET A C 1
ATOM 1367 O O . MET A 1 167 ? 12.872 11.937 -14.167 1.00 68.44 167 MET A O 1
ATOM 1371 N N . SER A 1 168 ? 14.236 13.638 -13.642 1.00 72.75 168 SER A N 1
ATOM 1372 C CA . SER A 1 168 ? 13.141 14.611 -13.543 1.00 72.75 168 SER A CA 1
ATOM 1373 C C . SER A 1 168 ? 12.457 14.826 -14.897 1.00 72.75 168 SER A C 1
ATOM 1375 O O . SER A 1 168 ? 13.075 14.702 -15.956 1.00 72.75 168 SER A O 1
ATOM 1377 N N . TYR A 1 169 ? 11.179 15.221 -14.886 1.00 66.62 169 TYR A N 1
ATOM 1378 C CA . TYR A 1 169 ? 10.402 15.496 -16.105 1.00 66.62 169 TYR A CA 1
ATOM 1379 C C . TYR A 1 169 ? 11.133 16.422 -17.097 1.00 66.62 169 TYR A C 1
ATOM 1381 O O . TYR A 1 169 ? 11.078 16.224 -18.310 1.00 66.62 169 TYR A O 1
ATOM 1389 N N . ARG A 1 170 ? 11.865 17.416 -16.577 1.00 63.78 170 ARG A N 1
ATOM 1390 C CA . ARG A 1 170 ? 12.618 18.382 -17.383 1.00 63.78 170 ARG A CA 1
ATOM 1391 C C . ARG A 1 170 ? 13.794 17.736 -18.112 1.00 63.78 170 ARG A C 1
ATOM 1393 O O . ARG A 1 170 ? 13.994 18.002 -19.293 1.00 63.78 170 ARG A O 1
ATOM 1400 N N . GLU A 1 171 ? 14.550 16.899 -17.419 1.00 70.88 171 GLU A N 1
ATOM 1401 C CA . GLU A 1 171 ? 15.702 16.196 -17.984 1.00 70.88 171 GLU A CA 1
ATOM 1402 C C . GLU A 1 171 ? 15.249 15.135 -19.001 1.00 70.88 171 GLU A C 1
ATOM 1404 O O . GLU A 1 171 ? 15.841 15.027 -20.074 1.00 70.88 171 GLU A O 1
ATOM 1409 N N . LYS A 1 172 ? 14.125 14.446 -18.743 1.00 70.81 172 LYS A N 1
ATOM 1410 C CA . LYS A 1 172 ? 13.511 13.523 -19.712 1.00 70.81 172 LYS A CA 1
ATOM 1411 C C . LYS A 1 172 ? 13.115 14.228 -21.005 1.00 70.81 172 LYS A C 1
ATOM 1413 O O . LYS A 1 172 ? 13.467 13.771 -22.088 1.00 70.81 172 LYS A O 1
ATOM 1418 N N . ALA A 1 173 ? 12.412 15.358 -20.896 1.00 72.81 173 ALA A N 1
ATOM 1419 C CA . ALA A 1 173 ? 11.990 16.129 -22.061 1.00 72.81 173 ALA A CA 1
ATOM 1420 C C . ALA A 1 173 ? 13.195 16.617 -22.883 1.00 72.81 173 ALA A C 1
ATOM 1422 O O . ALA A 1 173 ? 13.175 16.548 -24.108 1.00 72.81 173 ALA A O 1
ATOM 1423 N N . GLN A 1 174 ? 14.265 17.069 -22.221 1.00 73.44 174 GLN A N 1
ATOM 1424 C CA . GLN A 1 174 ? 15.494 17.502 -22.894 1.00 73.44 174 GLN A CA 1
ATOM 1425 C C . GLN A 1 174 ? 16.200 16.357 -23.626 1.00 73.44 174 GLN A C 1
ATOM 1427 O O . GLN A 1 174 ? 16.650 16.546 -24.755 1.00 73.44 174 GLN A O 1
ATOM 1432 N N . LEU A 1 175 ? 16.274 15.178 -23.008 1.00 81.25 175 LEU A N 1
ATOM 1433 C CA . LEU A 1 175 ? 16.916 14.003 -23.590 1.00 81.25 175 LEU A CA 1
ATOM 1434 C C . LEU A 1 175 ? 16.151 13.477 -24.812 1.00 81.25 175 LEU A C 1
ATOM 1436 O O . LEU A 1 175 ? 16.757 13.267 -25.860 1.00 81.25 175 LEU A O 1
ATOM 1440 N N . VAL A 1 176 ? 14.827 13.331 -24.699 1.00 76.75 176 VAL A N 1
ATOM 1441 C CA . VAL A 1 176 ? 13.965 12.864 -25.799 1.00 76.75 176 VAL A CA 1
ATOM 1442 C C . VAL A 1 176 ? 14.017 13.834 -26.979 1.00 76.75 176 VAL A C 1
ATOM 1444 O O . VAL A 1 176 ? 14.256 13.414 -28.107 1.00 76.75 176 VAL A O 1
ATOM 1447 N N . MET A 1 177 ? 13.880 15.141 -26.732 1.00 76.00 177 MET A N 1
ATOM 1448 C CA . MET A 1 177 ? 13.970 16.141 -27.804 1.00 76.00 177 MET A CA 1
ATOM 1449 C C . MET A 1 177 ? 15.357 16.174 -28.459 1.00 76.00 177 MET A C 1
ATOM 1451 O O . MET A 1 177 ? 15.453 16.349 -29.672 1.00 76.00 177 MET A O 1
ATOM 1455 N N . GLY A 1 178 ? 16.427 16.006 -27.674 1.00 79.88 178 GLY A N 1
ATOM 1456 C CA . GLY A 1 178 ? 17.796 15.950 -28.185 1.00 79.88 178 GLY A CA 1
ATOM 1457 C C . GLY A 1 178 ? 18.009 14.768 -29.129 1.00 79.88 178 GLY A C 1
ATOM 1458 O O . GLY A 1 178 ? 18.451 14.967 -30.259 1.00 79.88 178 GLY A O 1
ATOM 1459 N N . LEU A 1 179 ? 17.611 13.568 -28.694 1.00 80.25 179 LEU A N 1
ATOM 1460 C CA . LEU A 1 179 ? 17.711 12.343 -29.492 1.00 80.25 179 LEU A CA 1
ATOM 1461 C C . LEU A 1 179 ? 16.884 12.448 -30.783 1.00 80.25 179 LEU A C 1
ATOM 1463 O O . LEU A 1 179 ? 17.405 12.192 -31.867 1.00 80.25 179 LEU A O 1
ATOM 1467 N N . GLN A 1 180 ? 15.646 12.942 -30.704 1.00 71.75 180 GLN A N 1
ATOM 1468 C CA . GLN A 1 180 ? 14.772 13.117 -31.873 1.00 71.75 180 GLN A CA 1
ATOM 1469 C C . GLN A 1 180 ? 15.299 14.125 -32.896 1.00 71.75 180 GLN A C 1
ATOM 1471 O O . GLN A 1 180 ? 15.092 13.958 -34.100 1.00 71.75 180 GLN A O 1
ATOM 1476 N N . ALA A 1 181 ? 15.983 15.174 -32.440 1.00 76.62 181 ALA A N 1
ATOM 1477 C CA . ALA A 1 181 ? 16.622 16.139 -33.329 1.00 76.62 181 ALA A CA 1
ATOM 1478 C C . ALA A 1 181 ? 17.826 15.539 -34.078 1.00 76.62 181 ALA A C 1
ATOM 1480 O O . ALA A 1 181 ? 18.163 16.010 -35.160 1.00 76.62 181 ALA A O 1
ATOM 1481 N N . GLN A 1 182 ? 18.464 14.507 -33.519 1.00 68.38 182 GLN A N 1
ATOM 1482 C CA . GLN A 1 182 ? 19.634 13.842 -34.100 1.00 68.38 182 GLN A CA 1
ATOM 1483 C C . GLN A 1 182 ? 19.254 12.686 -35.030 1.00 68.38 182 GLN A C 1
ATOM 1485 O O . GLN A 1 182 ? 19.959 12.455 -36.001 1.00 68.38 182 GLN A O 1
ATOM 1490 N N . VAL A 1 183 ? 18.127 12.012 -34.780 1.00 65.00 183 VAL A N 1
ATOM 1491 C CA . VAL A 1 183 ? 17.578 10.957 -35.657 1.00 65.00 183 VAL A CA 1
ATOM 1492 C C . VAL A 1 183 ? 17.032 11.522 -36.978 1.00 65.00 183 VAL A C 1
ATOM 1494 O O . VAL A 1 183 ? 16.975 10.822 -37.985 1.00 65.00 183 VAL A O 1
ATOM 1497 N N . ARG A 1 184 ? 16.610 12.792 -36.991 1.00 59.84 184 ARG A N 1
ATOM 1498 C CA . ARG A 1 184 ? 16.002 13.457 -38.161 1.00 59.84 184 ARG A CA 1
ATOM 1499 C C . ARG A 1 184 ? 16.997 14.193 -39.071 1.00 59.84 184 ARG A C 1
ATOM 1501 O O . ARG A 1 184 ? 16.549 14.886 -39.983 1.00 59.84 184 ARG A O 1
ATOM 1508 N N . ASN A 1 185 ? 18.297 14.080 -38.808 1.00 51.34 185 ASN A N 1
ATOM 1509 C CA . ASN A 1 185 ? 19.373 14.813 -39.482 1.00 51.34 185 ASN A CA 1
ATOM 1510 C C . ASN A 1 185 ? 20.299 13.846 -40.225 1.00 51.34 185 ASN A C 1
ATOM 1512 O O . ASN A 1 185 ? 20.732 14.200 -41.342 1.00 51.34 185 ASN A O 1
#